Protein 7ACO (pdb70)

Sequence (353 aa):
DPQQRRREKIIQATLEAVKLYGIHAVTHRRKIATLAGVPLGSMTYYFSGIDELLLEAFSSSFTEIMSRQYQAFFSDVSDAPGACQAITDMIYSSSQVATPDNMELMYQLYALASRKPLLKTVMMQNWMMQQRSQQTLEQWFEEPGTARALDAFIEGMTLHFVTDRKPLSREEILRMVERVAGMAMRRANDPQRREKIIQATLEAVKKLYGIHAVVTHRKIATLAGVPLGSMTYYFSGIDELLLLEAFSSFTEIMSRQYQAFFSSDVSDAAPGACQAITDMIYSSQVATPDNMELMYQLYALASRKPLLKTVMQNWMQRSQQTLEQWFEPGTARALDAFIEGMTLHFVTDRKPLSREEEILRMVERVAG

InterPro domains:
  IPR001647 DNA-binding HTH domain, TetR-type [PF00440] (13-59)
  IPR001647 DNA-binding HTH domain, TetR-type [PS50977] (7-67)
  IPR009057 Homedomain-like superfamily [SSF46689] (2-81)
  IPR036271 Tetracyclin repressor-like, C-terminal domain superfamily [SSF48498] (98-175)
  IPR041583 Tetracyclin repressor-like, C-terminal, group 31 [PF17940] (86-176)

Secondary structure (DSSP, 8-state):
-HHHHHHHHHHHHHHHHHH-GGG--HHHHHHHHT--HHHHHHH-S-HHHHHHHHHHHHHHHHHHHHHHTTTT--SHHHHHHHHHHHHHT--SS-HHHHHHHHHHHHHTTT-HHHHHHHHHHHHHHHHHHTTTS-HHHHHHHHHHHHHHHHHHHH-SS---HHHHHHHHHHHH-/--SS----HHHHHHHHHHHHHHHHHH-GGG--HHHHHHHHTS-HHHHTTT-SSHHHHHHHHHHHHHHHHHHHHHHTTTT--SHHHHHHHHHHHHHT-SSS-HHHHHHHHHHHHHTTT-HHHHHHHHHHHHHHHHHHTTTS-HHHHHHHHHHHHHHHHHHHH-SSPPPHHHHHHHHHHHH-

B-factor: mean 32.86, std 13.16, range [12.78, 160.41]

Nearest PDB structures (foldseek):
  7acl-assembly1_B  TM=9.699E-01  e=1.478E-22  Escherichia coli
  5x5i-assembly4_D  TM=9.408E-01  e=2.599E-19  Escherichia coli K-12
  5x5i-assembly4_H  TM=9.064E-01  e=1.311E-18  Escherichia coli K-12
  2dg8-assembly1_D  TM=9.335E-01  e=9.107E-12  Streptomyces coelicolor A3(2)
  3hta-assembly1_B  TM=7.697E-01  e=1.075E-07  Streptomyces lividans

GO terms:
  GO:0003677 DNA binding (F, IDA)
  GO:0006351 DNA-templated transcription (P, IEP)
  GO:0003700 DNA-binding transcription factor activity (F, IMP)
  GO:0045893 positive regulation of DNA-templated transcription (P, IMP)

Radius of gyration: 21.29 Å; Cα contacts (8 Å, |Δi|>4): 447; chains: 2; bounding box: 55×51×58 Å

Solvent-accessible surface area: 15582 Å² total; per-residue (Å²): 101,99,118,86,103,83,107,0,12,77,3,0,13,80,0,0,55,98,61,2,5,62,21,10,57,49,170,68,0,4,90,52,11,59,12,79,96,52,12,3,115,174,26,9,94,29,48,63,77,0,4,42,79,0,0,27,25,8,2,90,82,11,19,162,47,19,78,63,52,6,95,140,23,101,72,38,90,24,0,5,73,6,0,0,60,1,1,104,44,37,92,20,5,34,63,68,26,16,5,11,9,6,3,0,8,0,4,8,45,111,55,100,80,2,75,52,2,9,26,56,27,12,88,70,7,9,113,13,0,73,107,51,16,126,76,15,4,0,25,0,0,12,0,0,8,30,0,5,10,4,10,28,36,5,16,114,145,54,10,43,70,121,56,0,31,112,6,0,85,63,0,19,95,164,74,188,166,108,93,66,60,106,131,98,66,86,91,0,16,88,3,0,14,78,0,0,76,103,73,0,4,41,19,8,62,42,164,66,0,3,108,53,12,60,17,87,66,58,14,0,84,110,20,7,88,28,52,42,76,0,1,37,66,0,0,36,34,11,2,89,115,12,19,196,54,23,77,64,39,6,90,138,22,104,74,46,79,24,0,3,70,5,0,0,61,1,1,95,42,43,102,19,6,40,63,82,28,15,10,10,14,6,3,0,11,0,8,6,44,100,43,106,61,0,71,47,3,8,28,59,26,16,78,71,9,7,136,13,0,71,106,55,16,132,79,14,7,0,30,0,0,12,0,0,9,29,0,5,9,6,12,28,41,6,18,138,144,58,9,48,57,124,66,0,30,133,6,0,76,42,0,24,94

Foldseek 3Di:
DVVLVVLLLVLQLVCCLVPNLVPDDLVSSCVSSVHDSVVSVVNDDDPLVSVLVSLLVVLVVLLVVLLVLCPPPDEDLSVLLSLLCLQLVLVCVDPSNVSRVVSLVVCCVVRVSSVVSVVVSLVSQLVSQVVHADSVLSNQLVVVSVPRSVCQVPPPDHDDSVVSSVVSVVSRD/DLVVADQDPVLLVLLLVLLLVCCLVPNLVPDALVSSCVSSVHDSVNSCRNAVGDLRSVLSNVLVVLVVLLVVLLVLCPPPDADLSVLVSLLCLQVVLPNVDPSNVSRVVSLVVCCVVRVSSVVSVVVSLVSQQVSQVVHADSVLSNQSVVVSVPRSVCQVPPPDHDDSVVSSVVSVVSRD

Organism: Escherichia coli (strain K12) (NCBI:txid83333)

Structure (mmCIF, N/CA/C/O backbone):
data_7ACO
#
_entry.id   7ACO
#
_cell.length_a   39.894
_cell.length_b   74.688
_cell.length_c   51.896
_cell.angle_alpha   90.000
_cell.angle_beta   95.050
_cell.angle_gamma   90.000
#
_symmetry.space_group_name_H-M   'P 1 21 1'
#
loop_
_entity.id
_entity.type
_entity.pdbx_description
1 polymer 'HTH-type transcriptional regulator RcdA'
2 non-polymer 2-AMINO-2-HYDROXYMETHYL-PROPANE-1,3-DIOL
3 water water
#
loop_
_atom_site.group_PDB
_atom_site.id
_atom_site.type_symbol
_atom_site.label_atom_id
_atom_site.label_alt_id
_atom_site.label_comp_id
_atom_site.label_asym_id
_atom_site.label_entity_id
_atom_site.label_seq_id
_at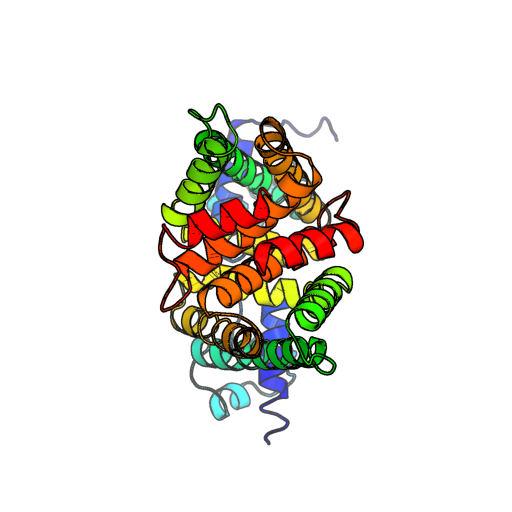om_site.pdbx_PDB_ins_code
_atom_site.Cartn_x
_atom_site.Cartn_y
_atom_site.Cartn_z
_atom_site.occupancy
_atom_site.B_iso_or_equiv
_atom_site.auth_seq_id
_atom_site.auth_comp_id
_atom_site.auth_asym_id
_atom_site.auth_atom_id
_atom_site.pdbx_PDB_model_num
ATOM 1 N N . ASP A 1 8 ? 31.917 9.820 39.147 1.00 52.74 6 ASP A N 1
ATOM 2 C CA . ASP A 1 8 ? 32.149 8.753 38.176 1.00 54.15 6 ASP A CA 1
ATOM 3 C C . ASP A 1 8 ? 31.452 9.090 36.849 1.00 61.99 6 ASP A C 1
ATOM 4 O O . ASP A 1 8 ? 30.672 10.046 36.789 1.00 55.41 6 ASP A O 1
ATOM 9 N N . PRO A 1 9 ? 31.758 8.334 35.771 1.00 61.22 7 PRO A N 1
ATOM 10 C CA . PRO A 1 9 ? 31.070 8.590 34.497 1.00 52.81 7 PRO A CA 1
ATOM 11 C C . PRO A 1 9 ? 29.558 8.422 34.608 1.00 44.87 7 PRO A C 1
ATOM 12 O O . PRO A 1 9 ? 28.807 9.041 33.859 1.00 38.52 7 PRO A O 1
ATOM 16 N N . GLN A 1 10 ? 29.125 7.587 35.546 1.00 42.63 8 GLN A N 1
ATOM 17 C CA A GLN A 1 10 ? 27.707 7.376 35.777 0.58 41.95 8 GLN A CA 1
ATOM 18 C CA B GLN A 1 10 ? 27.704 7.376 35.796 0.42 41.92 8 GLN A CA 1
ATOM 19 C C . GLN A 1 10 ? 27.060 8.662 36.301 1.00 37.35 8 GLN A C 1
ATOM 20 O O . GLN A 1 10 ? 25.929 8.986 35.949 1.00 36.88 8 GLN A O 1
ATOM 31 N N . ARG A 1 11 ? 27.786 9.403 37.135 1.00 35.90 9 ARG A N 1
ATOM 32 C CA . ARG A 1 11 ? 27.262 10.678 37.624 1.00 35.83 9 ARG A CA 1
ATOM 33 C C . ARG A 1 11 ? 27.211 11.715 36.501 1.00 30.30 9 ARG A C 1
ATOM 34 O O . ARG A 1 11 ? 26.255 12.486 36.407 1.00 29.16 9 ARG A O 1
ATOM 42 N N . ARG A 1 12 ? 28.235 11.739 35.650 1.00 30.40 10 ARG A N 1
ATOM 43 C CA A ARG A 1 12 ? 28.263 12.682 34.542 0.39 28.68 10 ARG A CA 1
ATOM 44 C CA B ARG A 1 12 ? 28.263 12.677 34.536 0.61 27.61 10 ARG A CA 1
ATOM 45 C C . ARG A 1 12 ? 27.068 12.430 33.629 1.00 30.45 10 ARG A C 1
ATOM 46 O O . ARG A 1 12 ? 26.425 13.370 33.161 1.00 29.10 10 ARG A O 1
ATOM 61 N N . GLU A 1 13 ? 26.760 11.155 33.407 1.00 26.78 11 GLU A N 1
ATOM 62 C CA . GLU A 1 13 ? 25.662 10.788 32.521 1.00 27.41 11 GLU A CA 1
ATOM 63 C C . GLU A 1 13 ? 24.320 11.166 33.141 1.00 31.77 11 GLU A C 1
ATOM 64 O O . GLU A 1 13 ? 23.395 11.591 32.437 1.00 29.17 11 GLU A O 1
ATOM 70 N N . LYS A 1 14 ? 24.212 11.013 34.458 1.00 27.99 12 LYS A N 1
ATOM 71 C CA . LYS A 1 14 ? 22.997 11.406 35.139 1.00 29.11 12 LYS A CA 1
ATOM 72 C C . LYS A 1 14 ? 22.760 12.901 34.933 1.00 25.29 12 LYS A C 1
ATOM 73 O O . LYS A 1 14 ? 21.617 13.352 34.772 1.00 29.04 12 LYS A O 1
ATOM 79 N N . ILE A 1 15 ? 23.850 13.663 34.931 1.00 25.71 13 ILE A N 1
ATOM 80 C CA . ILE A 1 15 ? 23.779 15.109 34.736 1.00 25.11 13 ILE A CA 1
ATOM 81 C C . ILE A 1 15 ? 23.392 15.468 33.304 1.00 26.73 13 ILE A C 1
ATOM 82 O O . ILE A 1 15 ? 22.565 16.349 33.072 1.00 26.52 13 ILE A O 1
ATOM 87 N N . ILE A 1 16 ? 23.996 14.794 32.337 1.00 22.27 14 ILE A N 1
ATOM 88 C CA . ILE A 1 16 ? 23.559 14.965 30.944 1.00 23.34 14 ILE A CA 1
ATOM 89 C C . ILE A 1 16 ? 22.071 14.670 30.795 1.00 24.67 14 ILE A C 1
ATOM 90 O O . ILE A 1 16 ? 21.324 15.443 30.191 1.00 26.24 14 ILE A O 1
ATOM 95 N N . GLN A 1 17 ? 21.622 13.551 31.344 1.00 25.67 15 GLN A N 1
ATOM 96 C CA . GLN A 1 17 ? 20.204 13.210 31.225 1.00 27.11 15 GLN A CA 1
ATOM 97 C C . GLN A 1 17 ? 19.303 14.212 31.943 1.00 28.70 15 GLN A C 1
ATOM 98 O O . GLN A 1 17 ? 18.210 14.511 31.484 1.00 25.05 15 GLN A O 1
ATOM 104 N N . ALA A 1 18 ? 19.756 14.728 33.078 1.00 24.31 16 ALA A N 1
ATOM 105 C CA . ALA A 1 18 ? 18.925 15.658 33.833 1.00 22.56 16 ALA A CA 1
ATOM 106 C C . ALA A 1 18 ? 18.829 16.996 33.110 1.00 24.37 16 ALA A C 1
ATOM 107 O O . ALA A 1 18 ? 17.853 17.729 33.259 1.00 25.03 16 ALA A O 1
ATOM 109 N N . THR A 1 19 ? 19.842 17.303 32.313 1.00 21.69 17 THR A N 1
ATOM 110 C CA . THR A 1 19 ? 19.832 18.532 31.528 1.00 20.15 17 THR A CA 1
ATOM 111 C C . THR A 1 19 ? 18.714 18.445 30.489 1.00 21.53 17 THR A C 1
ATOM 112 O O . THR A 1 19 ? 17.945 19.393 30.300 1.00 24.40 17 THR A O 1
ATOM 116 N N . LEU A 1 20 ? 18.600 17.289 29.843 1.00 21.87 18 LEU A N 1
ATOM 117 C CA . LEU A 1 20 ? 17.532 17.084 28.873 1.00 21.06 18 LEU A CA 1
ATOM 118 C C . LEU A 1 20 ? 16.191 17.130 29.588 1.00 28.56 18 LEU A C 1
ATOM 119 O O . LEU A 1 20 ? 15.244 17.738 29.106 1.00 27.62 18 LEU A O 1
ATOM 124 N N . GLU A 1 21 ? 16.119 16.505 30.758 1.00 23.75 19 GLU A N 1
ATOM 125 C CA . GLU A 1 21 ? 14.885 16.542 31.543 1.00 22.98 19 GLU A CA 1
ATOM 126 C C . GLU A 1 21 ? 14.517 17.971 31.941 1.00 29.53 19 GLU A C 1
ATOM 127 O O . GLU A 1 21 ? 13.342 18.349 31.915 1.00 26.49 19 GLU A O 1
ATOM 133 N N . ALA A 1 22 ? 15.524 18.764 32.300 1.00 26.29 20 ALA A N 1
ATOM 134 C CA . ALA A 1 22 ? 15.306 20.155 32.694 1.00 29.26 20 ALA A CA 1
ATOM 135 C C . ALA A 1 22 ? 14.872 21.014 31.520 1.00 24.27 20 ALA A C 1
ATOM 136 O O . ALA A 1 22 ? 14.083 21.942 31.682 1.00 24.77 20 ALA A O 1
ATOM 138 N N . VAL A 1 23 ? 15.396 20.722 30.338 1.00 21.12 21 VAL A N 1
ATOM 139 C CA . VAL A 1 23 ? 14.981 21.449 29.163 1.00 21.77 21 VAL A CA 1
ATOM 140 C C . VAL A 1 23 ? 13.484 21.193 28.925 1.00 25.44 21 VAL A C 1
ATOM 141 O O . VAL A 1 23 ? 12.744 22.113 28.597 1.00 27.54 21 VAL A O 1
ATOM 145 N N . LYS A 1 24 ? 13.030 19.958 29.126 1.00 27.19 22 LYS A N 1
ATOM 146 C CA . LYS A 1 24 ? 11.610 19.645 28.933 1.00 27.25 22 LYS A CA 1
ATOM 147 C C . LYS A 1 24 ? 10.711 20.216 30.025 1.00 31.08 22 LYS A C 1
ATOM 148 O O . LYS A 1 24 ? 9.559 20.558 29.774 1.00 30.13 22 LYS A O 1
ATOM 154 N N . LEU A 1 25 ? 11.238 20.325 31.236 1.00 25.37 23 LEU A N 1
ATOM 155 C CA . LEU A 1 25 ? 10.465 20.861 32.351 1.00 29.22 23 LEU A CA 1
ATOM 156 C C . LEU A 1 25 ? 10.454 22.390 32.394 1.00 35.49 23 LEU A C 1
ATOM 157 O O . LEU A 1 25 ? 9.406 22.991 32.611 1.00 31.89 23 LEU A O 1
ATOM 162 N N . TYR A 1 26 ? 11.608 23.022 32.183 1.00 29.09 24 TYR A N 1
ATOM 163 C CA . TYR A 1 26 ? 11.720 24.463 32.392 1.00 25.87 24 TYR A CA 1
ATOM 164 C C . TYR A 1 26 ? 11.786 25.283 31.100 1.00 28.63 24 TYR A C 1
ATOM 165 O O . TYR A 1 26 ? 11.491 26.474 31.110 1.00 25.18 24 TYR A O 1
ATOM 174 N N . GLY A 1 27 ? 12.186 24.646 30.003 1.00 28.56 25 GLY A N 1
ATOM 175 C CA . GLY A 1 27 ? 12.549 25.364 28.787 1.00 29.01 25 GLY A CA 1
ATOM 176 C C . GLY A 1 27 ? 14.030 25.710 28.790 1.00 27.62 25 GLY A C 1
ATOM 177 O O . GLY A 1 27 ? 14.608 25.913 29.857 1.00 28.01 25 GLY A O 1
ATOM 178 N N . ILE A 1 28 ? 14.656 25.765 27.613 1.00 31.22 26 ILE A N 1
ATOM 179 C CA . ILE A 1 28 ? 16.085 26.083 27.527 1.00 31.16 26 ILE A CA 1
ATOM 180 C C . ILE A 1 28 ? 16.427 27.385 28.248 1.00 34.69 26 ILE A C 1
ATOM 181 O O . ILE A 1 28 ? 17.429 27.453 28.965 1.00 34.47 26 ILE A O 1
ATOM 186 N N . HIS A 1 29 ? 15.590 28.407 28.065 1.00 32.83 27 HIS A N 1
ATOM 187 C CA . HIS A 1 29 ? 15.828 29.710 28.684 1.00 33.21 27 HIS A CA 1
ATOM 188 C C . HIS A 1 29 ? 15.977 29.652 30.203 1.00 28.02 27 HIS A C 1
ATOM 189 O O . HIS A 1 29 ? 16.749 30.425 30.770 1.00 33.72 27 HIS A O 1
ATOM 196 N N . ALA A 1 30 ? 15.237 28.764 30.865 1.00 27.12 28 ALA A N 1
ATOM 197 C CA . ALA A 1 30 ? 15.166 28.797 32.330 1.00 30.43 28 ALA A CA 1
ATOM 198 C C . ALA A 1 30 ? 16.057 27.758 32.986 1.00 27.98 28 ALA A C 1
ATOM 199 O O . ALA A 1 30 ? 16.078 27.639 34.200 1.00 30.12 28 ALA A O 1
ATOM 201 N N . VAL A 1 31 ? 16.801 27.011 32.182 1.00 28.76 29 VAL A N 1
ATOM 202 C CA . VAL A 1 31 ? 17.689 25.990 32.711 1.00 29.91 29 VAL A CA 1
ATOM 203 C C . VAL A 1 31 ? 18.910 26.622 33.396 1.00 29.42 29 VAL A C 1
ATOM 204 O O . VAL A 1 31 ? 19.533 27.547 32.868 1.00 34.99 29 VAL A O 1
ATOM 208 N N . THR A 1 32 ? 19.215 26.135 34.596 1.00 29.66 30 THR A N 1
ATOM 209 C CA . THR A 1 32 ? 20.360 26.587 35.377 1.00 32.10 30 THR A CA 1
ATOM 210 C C . THR A 1 32 ? 21.106 25.383 35.947 1.00 32.20 30 THR A C 1
ATOM 211 O O . THR A 1 32 ? 20.546 24.289 36.030 1.00 28.52 30 THR A O 1
ATOM 215 N N . HIS A 1 33 ? 22.356 25.584 36.356 1.00 31.41 31 HIS A N 1
ATOM 216 C CA . HIS A 1 33 ? 23.131 24.488 36.935 1.00 35.44 31 HIS A CA 1
ATOM 217 C C . HIS A 1 33 ? 22.395 23.924 38.146 1.00 36.18 31 HIS A C 1
ATOM 218 O O . HIS A 1 33 ? 22.336 22.704 38.352 1.00 26.68 31 HIS A O 1
ATOM 225 N N . ARG A 1 34 ? 21.813 24.821 38.933 1.00 32.78 32 ARG A N 1
ATOM 226 C CA A ARG A 1 34 ? 21.155 24.391 40.153 0.50 34.61 32 ARG A CA 1
ATOM 227 C CA B ARG A 1 34 ? 21.111 24.457 40.158 0.50 36.18 32 ARG A CA 1
ATOM 228 C C . ARG A 1 34 ? 19.897 23.585 39.868 1.00 32.41 32 ARG A C 1
ATOM 229 O O . ARG A 1 34 ? 19.669 22.581 40.520 1.00 31.43 32 ARG A O 1
ATOM 244 N N . LYS A 1 35 ? 19.096 24.004 38.893 1.00 29.71 33 LYS A N 1
ATOM 245 C CA . LYS A 1 35 ? 17.897 23.245 38.527 1.00 31.61 33 LYS A CA 1
ATOM 246 C C . LYS A 1 35 ? 18.235 21.852 37.989 1.00 30.82 33 LYS A C 1
ATOM 247 O O . LYS A 1 35 ? 17.530 20.873 38.256 1.00 26.09 33 LYS A O 1
ATOM 253 N N . ILE A 1 36 ? 19.321 21.770 37.234 1.00 24.22 34 ILE A N 1
ATOM 254 C CA . ILE A 1 36 ? 19.784 20.487 36.716 1.00 22.86 34 ILE A CA 1
ATOM 255 C C . ILE A 1 36 ? 20.279 19.561 37.843 1.00 27.43 34 ILE A C 1
ATOM 256 O O . ILE A 1 36 ? 19.961 18.370 37.866 1.00 27.89 34 ILE A O 1
ATOM 261 N N . ALA A 1 37 ? 21.072 20.100 38.762 1.00 34.84 35 ALA A N 1
ATOM 262 C CA . ALA A 1 37 ? 21.597 19.290 39.860 1.00 33.06 35 ALA A CA 1
ATOM 263 C C . ALA A 1 37 ? 20.469 18.669 40.687 1.00 34.13 35 ALA A C 1
ATOM 264 O O . ALA A 1 37 ? 20.524 17.491 41.031 1.00 31.45 35 ALA A O 1
ATOM 266 N N . THR A 1 38 ? 19.426 19.439 40.975 1.00 35.44 36 THR A N 1
ATOM 267 C CA . THR A 1 38 ? 18.292 18.895 41.729 1.00 44.12 36 THR A CA 1
ATOM 268 C C . THR A 1 38 ? 17.547 17.789 40.978 1.00 34.89 36 THR A C 1
ATOM 269 O O . THR A 1 38 ? 17.093 16.826 41.586 1.00 35.07 36 THR A O 1
ATOM 273 N N . LEU A 1 39 ? 17.411 17.926 39.663 1.00 29.23 37 LEU A N 1
ATOM 274 C CA . LEU A 1 39 ? 16.772 16.886 38.861 1.00 28.90 37 LEU A CA 1
ATOM 275 C C . LEU A 1 39 ? 17.655 15.656 38.771 1.00 33.24 37 LEU A C 1
ATOM 276 O O . LEU A 1 39 ? 17.163 14.542 38.699 1.00 28.86 37 LEU A O 1
ATOM 281 N N . ALA A 1 40 ? 18.964 15.868 38.768 1.00 28.14 38 ALA A N 1
ATOM 282 C CA . ALA A 1 40 ? 19.917 14.763 38.715 1.00 26.51 38 ALA A CA 1
ATOM 283 C C . ALA A 1 40 ? 20.019 14.115 40.075 1.00 30.51 38 ALA A C 1
ATOM 284 O O . ALA A 1 40 ? 20.381 12.949 40.214 1.00 32.24 38 ALA A O 1
ATOM 286 N N . GLY A 1 41 ? 19.712 14.894 41.091 1.00 24.92 39 GLY A N 1
ATOM 287 C CA . GLY A 1 41 ? 19.874 14.404 42.432 1.00 30.84 39 GLY A CA 1
ATOM 288 C C . GLY A 1 41 ? 21.320 14.290 42.858 1.00 32.21 39 GLY A C 1
ATOM 289 O O . GLY A 1 41 ? 21.708 13.375 43.603 1.00 32.01 39 GLY A O 1
ATOM 290 N N . VAL A 1 42 ? 22.120 15.238 42.388 1.00 26.51 40 VAL A N 1
ATOM 291 C CA . VAL A 1 42 ? 23.543 15.282 42.709 1.00 27.27 40 VAL A CA 1
ATOM 292 C C . VAL A 1 42 ? 23.863 16.574 43.429 1.00 27.85 40 VAL A C 1
ATOM 293 O O . VAL A 1 42 ? 23.131 17.546 43.301 1.00 39.55 40 VAL A O 1
ATOM 297 N N . PRO A 1 43 ? 24.960 16.590 44.204 1.00 31.82 41 PRO A N 1
ATOM 298 C CA . PRO A 1 43 ? 25.306 17.852 44.864 1.00 29.57 41 PRO A CA 1
ATOM 299 C C . PRO A 1 43 ? 25.679 18.921 43.845 1.00 37.30 41 PRO A C 1
ATOM 300 O O . PRO A 1 43 ? 26.222 18.608 42.777 1.00 32.38 41 PRO A O 1
ATOM 304 N N . LEU A 1 44 ? 25.339 20.167 44.157 1.00 32.07 42 LEU A N 1
ATOM 305 C CA . LEU A 1 44 ? 25.645 21.298 43.283 1.00 35.68 42 LEU A CA 1
ATOM 306 C C . LEU A 1 44 ? 27.120 21.333 42.857 1.00 37.21 42 LEU A C 1
ATOM 307 O O . LEU A 1 44 ? 27.444 21.715 41.734 1.00 33.71 42 LEU A O 1
ATOM 312 N N . GLY A 1 45 ? 28.008 20.909 43.751 1.00 32.55 43 GLY A N 1
ATOM 313 C CA . GLY A 1 45 ? 29.433 20.923 43.469 1.00 31.34 43 GLY A CA 1
ATOM 314 C C . GLY A 1 45 ? 29.834 20.016 42.322 1.00 30.71 43 GLY A C 1
ATOM 315 O O . GLY A 1 45 ? 30.877 20.215 41.714 1.00 34.91 43 GLY A O 1
ATOM 316 N N . SER A 1 46 ? 29.008 19.022 42.016 1.00 32.32 44 SER A N 1
ATOM 317 C CA . SER A 1 46 ? 29.293 18.120 40.909 1.00 35.30 44 SER A CA 1
ATOM 318 C C . SER A 1 46 ? 29.165 18.850 39.580 1.00 38.45 44 SER A C 1
ATOM 319 O O . SER A 1 46 ? 29.867 18.533 38.625 1.00 35.80 44 SER A O 1
ATOM 322 N N . MET A 1 47 ? 28.260 19.821 39.525 1.00 37.40 45 MET A N 1
ATOM 323 C CA . MET A 1 47 ? 28.070 20.619 38.315 1.00 33.64 45 MET A CA 1
ATOM 324 C C . MET A 1 47 ? 29.377 21.301 37.918 1.00 32.76 45 MET A C 1
ATOM 325 O O . MET A 1 47 ? 29.738 21.342 36.743 1.00 39.93 45 MET A O 1
ATOM 330 N N . THR A 1 48 ? 30.100 21.801 38.918 1.00 34.34 46 THR A N 1
ATOM 331 C CA . THR A 1 48 ? 31.363 22.496 38.693 1.00 38.04 46 THR A CA 1
ATOM 332 C C . THR A 1 48 ? 32.469 21.511 38.298 1.00 41.61 46 THR A C 1
ATOM 333 O O . THR A 1 48 ? 33.317 21.820 37.457 1.00 40.41 46 THR A O 1
ATOM 337 N N . TYR A 1 49 ? 32.434 20.313 38.878 1.00 34.67 47 TYR A N 1
ATOM 338 C CA . TYR A 1 49 ? 33.441 19.297 38.593 1.00 37.96 47 TYR A CA 1
ATOM 339 C C . TYR A 1 49 ? 33.449 18.880 37.121 1.00 41.36 47 TYR A C 1
ATOM 340 O O . TYR A 1 49 ? 34.513 18.810 36.497 1.00 36.11 47 TYR A O 1
ATOM 349 N N . TYR A 1 50 ? 32.262 18.604 36.578 1.00 37.57 48 TYR A N 1
ATOM 350 C CA . TYR A 1 50 ? 32.134 18.004 35.250 1.00 34.50 48 TYR A CA 1
ATOM 351 C C . TYR A 1 50 ? 31.985 19.011 34.124 1.00 44.47 48 TYR A C 1
ATOM 352 O O . TYR A 1 50 ? 32.365 18.736 32.987 1.00 54.56 48 TYR A O 1
ATOM 361 N N . PHE A 1 51 ? 31.402 20.164 34.429 1.00 44.54 49 PHE A N 1
ATOM 362 C CA . PHE A 1 51 ? 31.085 21.130 33.391 1.00 44.56 49 PHE A CA 1
ATOM 363 C C . PHE A 1 51 ? 31.462 22.535 33.786 1.00 57.85 49 PHE A C 1
ATOM 364 O O . PHE A 1 51 ? 31.499 22.885 34.965 1.00 67.04 49 PHE A O 1
ATOM 372 N N . SER A 1 52 ? 31.759 23.335 32.777 1.00 58.93 50 SER A N 1
ATOM 373 C CA . SER A 1 52 ? 32.080 24.722 32.994 1.00 63.42 50 SER A CA 1
ATOM 374 C C . SER A 1 52 ? 30.796 25.528 32.928 1.00 56.98 50 SER A C 1
ATOM 375 O O . SER A 1 52 ? 30.117 25.722 33.934 1.00 59.75 50 SER A O 1
ATOM 378 N N . GLY A 1 53 ? 30.447 25.970 31.731 1.00 46.07 51 GLY A N 1
ATOM 379 C CA . GLY A 1 53 ? 29.290 26.824 31.569 1.00 40.63 51 GLY A CA 1
ATOM 380 C C . GLY A 1 53 ? 28.007 26.077 31.287 1.00 39.53 51 GLY A C 1
ATOM 381 O O . GLY A 1 53 ? 28.027 24.907 30.895 1.00 34.58 51 GLY A O 1
ATOM 382 N N . ILE A 1 54 ? 26.890 26.775 31.482 1.00 29.35 52 ILE A N 1
ATOM 383 C CA . ILE A 1 54 ? 25.577 26.237 31.178 1.00 31.87 52 ILE A CA 1
ATOM 384 C C . ILE A 1 54 ? 25.437 26.022 29.662 1.00 34.53 52 ILE A C 1
ATOM 385 O O . ILE A 1 54 ? 24.763 25.094 29.213 1.00 34.78 52 ILE A O 1
ATOM 390 N N . ASP A 1 55 ? 26.101 26.854 28.865 1.00 35.32 53 ASP A N 1
ATOM 391 C CA . ASP A 1 55 ? 26.025 26.698 27.417 1.00 39.72 53 ASP A CA 1
ATOM 392 C C . ASP A 1 55 ? 26.785 25.469 26.925 1.00 37.99 53 ASP A C 1
ATOM 393 O O . ASP A 1 55 ? 26.340 24.806 25.992 1.00 38.91 53 ASP A O 1
ATOM 398 N N . GLU A 1 56 ? 27.925 25.159 27.538 1.00 32.95 54 GLU A N 1
ATOM 399 C CA . GLU A 1 56 ? 28.632 23.929 27.182 1.00 30.77 54 GLU A CA 1
ATOM 400 C C . GLU A 1 56 ? 27.849 22.692 27.634 1.00 32.51 54 GLU A C 1
ATOM 401 O O . GLU A 1 56 ? 27.808 21.670 26.929 1.00 28.94 54 GLU A O 1
ATOM 407 N N . LEU A 1 57 ? 27.229 22.772 28.808 1.00 27.34 55 LEU A N 1
ATOM 408 C CA . LEU A 1 57 ? 26.399 21.662 29.266 1.00 31.94 55 LEU A CA 1
ATOM 409 C C . LEU A 1 57 ? 25.242 21.433 28.295 1.00 28.47 55 LEU A C 1
ATOM 410 O O . LEU A 1 57 ? 24.993 20.306 27.882 1.00 28.97 55 LEU A O 1
ATOM 415 N N . LEU A 1 58 ? 24.556 22.506 27.919 1.00 26.37 56 LEU A N 1
ATOM 416 C CA . LEU A 1 58 ? 23.501 22.416 26.901 1.00 33.70 56 LEU A CA 1
ATOM 417 C C . LEU A 1 58 ? 24.006 21.820 25.590 1.00 30.74 56 LEU A C 1
ATOM 418 O O . LEU A 1 58 ? 23.305 21.055 24.929 1.00 32.03 56 LEU A O 1
ATOM 423 N N . LEU A 1 59 ? 25.227 22.175 25.212 1.00 33.22 57 LEU A N 1
ATOM 424 C CA . LEU A 1 59 ? 25.836 21.632 24.006 1.00 36.84 57 LEU A CA 1
ATOM 425 C C . LEU A 1 59 ? 26.020 20.124 24.140 1.00 37.52 57 LEU A C 1
ATOM 426 O O . LEU A 1 59 ? 25.642 19.361 23.259 1.00 26.57 57 LEU A O 1
ATOM 431 N N . GLU A 1 60 ? 26.582 19.697 25.266 1.00 29.73 58 GLU A N 1
ATOM 432 C CA . GLU A 1 60 ? 26.841 18.288 25.498 1.00 27.70 58 GLU A CA 1
ATOM 433 C C . GLU A 1 60 ? 25.560 17.467 25.591 1.00 25.53 58 GLU A C 1
ATOM 434 O O . GLU A 1 60 ? 25.489 16.348 25.070 1.00 24.98 58 GLU A O 1
ATOM 440 N N . ALA A 1 61 ? 24.549 18.016 26.261 1.00 25.11 59 ALA A N 1
ATOM 441 C CA . ALA A 1 61 ? 23.309 17.286 26.464 1.00 23.78 59 ALA A CA 1
ATOM 442 C C . ALA A 1 61 ? 22.576 17.130 25.131 1.00 24.16 59 ALA A C 1
ATOM 443 O O . ALA A 1 61 ? 22.134 16.037 24.793 1.00 24.95 59 ALA A O 1
ATOM 445 N N . PHE A 1 62 ? 22.464 18.216 24.369 1.00 23.52 60 PHE A N 1
ATOM 446 C CA . PHE A 1 62 ? 21.788 18.137 23.074 1.00 23.24 60 PHE A CA 1
ATOM 447 C C . PHE A 1 62 ? 22.588 17.276 22.087 1.00 24.33 60 PHE A C 1
ATOM 448 O O . PHE A 1 62 ? 22.011 16.602 21.249 1.00 26.40 60 PHE A O 1
ATOM 456 N N A SER A 1 63 ? 23.912 17.297 22.182 0.65 28.20 61 SER A N 1
ATOM 457 N N B SER A 1 63 ? 23.911 17.299 22.206 0.35 27.29 61 SER A N 1
ATOM 458 C CA A SER A 1 63 ? 24.719 16.420 21.331 0.65 27.33 61 SER A CA 1
ATOM 459 C CA B SER A 1 63 ? 24.762 16.445 21.380 0.35 26.85 61 SER A CA 1
ATOM 460 C C A SER A 1 63 ? 24.418 14.958 21.650 0.65 28.68 61 SER A C 1
ATOM 461 C C B SER A 1 63 ? 24.469 14.974 21.664 0.35 28.25 61 SER A C 1
ATOM 462 O O A SER A 1 63 ? 24.372 14.107 20.757 0.65 29.12 61 SER A O 1
ATOM 463 O O B SER A 1 63 ? 24.475 14.138 20.759 0.35 29.44 61 SER A O 1
ATOM 468 N N . SER A 1 64 ? 24.212 14.668 22.932 1.00 25.76 62 SER A N 1
ATOM 469 C CA . SER A 1 64 ? 23.918 13.310 23.349 1.00 27.98 62 SER A CA 1
ATOM 470 C C . SER A 1 64 ? 22.574 12.883 22.785 1.00 26.23 62 SER A C 1
ATOM 471 O O . SER A 1 64 ? 22.400 11.755 22.327 1.00 29.09 62 SER A O 1
ATOM 474 N N . PHE A 1 65 ? 21.619 13.804 22.830 1.00 23.44 63 PHE A N 1
ATOM 475 C CA . PHE A 1 65 ? 20.290 13.562 22.299 1.00 18.96 63 PHE A CA 1
ATOM 476 C C . PHE A 1 65 ? 20.309 13.308 20.793 1.00 19.50 63 PHE A C 1
ATOM 477 O O . PHE A 1 65 ? 19.638 12.393 20.306 1.00 23.79 63 PHE A O 1
ATOM 485 N N . THR A 1 66 ? 21.051 14.118 20.046 1.00 22.34 64 THR A N 1
ATOM 486 C CA . THR A 1 66 ? 21.100 13.898 18.601 1.00 21.36 64 THR A CA 1
ATOM 487 C C . THR A 1 66 ? 21.870 12.631 18.260 1.00 21.59 64 THR A C 1
ATOM 488 O O . THR A 1 66 ? 21.587 11.985 17.254 1.00 23.97 64 THR A O 1
ATOM 492 N N . GLU A 1 67 ? 22.821 12.238 19.096 1.00 23.68 65 GLU A N 1
ATOM 493 C CA . GLU A 1 67 ? 23.536 10.993 18.817 1.00 22.14 65 GLU A CA 1
ATOM 494 C C . GLU A 1 67 ? 22.599 9.792 18.951 1.00 30.25 65 GLU A C 1
ATOM 495 O O . GLU A 1 67 ? 22.681 8.845 18.166 1.00 30.73 65 GLU A O 1
ATOM 501 N N . ILE A 1 68 ? 21.703 9.844 19.932 1.00 24.85 66 ILE A N 1
ATOM 502 C CA . ILE A 1 68 ? 20.660 8.830 20.078 1.00 23.13 66 ILE A CA 1
ATOM 503 C C . ILE A 1 68 ? 19.711 8.873 18.873 1.00 22.86 66 ILE A C 1
ATOM 504 O O . ILE A 1 68 ? 19.312 7.838 18.320 1.00 25.94 66 ILE A O 1
ATOM 509 N N . MET A 1 69 ? 19.355 10.075 18.447 1.00 19.44 67 MET A N 1
ATOM 510 C CA . MET A 1 69 ? 18.467 10.192 17.286 1.00 19.49 67 MET A CA 1
ATOM 511 C C . MET A 1 69 ? 19.129 9.591 16.040 1.00 18.86 67 MET A C 1
ATOM 512 O O . MET A 1 69 ? 18.480 8.882 15.268 1.00 25.80 67 MET A O 1
ATOM 517 N N . SER A 1 70 ? 20.416 9.852 15.854 1.00 23.89 68 SER A N 1
ATOM 518 C CA . SER A 1 70 ? 21.114 9.351 14.672 1.00 24.55 68 SER A CA 1
ATOM 519 C C . SER A 1 70 ? 21.244 7.840 14.710 1.00 24.23 68 SER A C 1
ATOM 520 O O . SER A 1 70 ? 21.222 7.174 13.675 1.00 26.51 68 SER A O 1
ATOM 523 N N . ARG A 1 71 ? 21.405 7.300 15.909 1.00 20.47 69 ARG A N 1
ATOM 524 C CA . ARG A 1 71 ? 21.464 5.855 16.074 1.00 27.34 69 ARG A CA 1
ATOM 525 C C . ARG A 1 71 ? 20.122 5.271 15.616 1.00 26.04 69 ARG A C 1
ATOM 526 O O . ARG A 1 71 ? 20.079 4.301 14.847 1.00 26.28 69 ARG A O 1
ATOM 534 N N . GLN A 1 72 ? 19.028 5.904 16.041 1.00 25.23 70 GLN A N 1
ATOM 535 C CA . GLN A 1 72 ? 17.688 5.528 15.590 1.00 28.95 70 GLN A CA 1
ATOM 536 C C . GLN A 1 72 ? 17.500 5.681 14.074 1.00 27.57 70 GLN A C 1
ATOM 537 O O . GLN A 1 72 ? 16.944 4.809 13.421 1.00 20.99 70 GLN A O 1
ATOM 543 N N . TYR A 1 73 ? 17.956 6.803 13.530 1.00 23.90 71 TYR A N 1
ATOM 544 C CA . TYR A 1 73 ? 17.883 7.086 12.092 1.00 23.10 71 TYR A CA 1
ATOM 545 C C . TYR A 1 73 ? 18.559 5.993 11.260 1.00 28.31 71 TYR A C 1
ATOM 546 O O . TYR A 1 73 ? 17.968 5.442 10.327 1.00 29.74 71 TYR A O 1
ATOM 555 N N . GLN A 1 74 ? 19.803 5.686 11.608 1.00 24.15 72 GLN A N 1
ATOM 556 C CA . GLN A 1 74 ? 20.565 4.665 10.895 1.00 26.73 72 GLN A CA 1
ATOM 557 C C . GLN A 1 74 ? 19.901 3.292 11.018 1.00 32.61 72 GLN A C 1
ATOM 558 O O . GLN A 1 74 ? 19.873 2.521 10.056 1.00 25.61 72 GLN A O 1
ATOM 564 N N . ALA A 1 75 ? 19.366 2.989 12.200 1.00 29.77 73 ALA A N 1
ATOM 565 C CA . ALA A 1 75 ? 18.681 1.720 12.430 1.00 27.79 73 ALA A CA 1
ATOM 566 C C . ALA A 1 75 ? 17.523 1.458 11.456 1.00 21.60 73 ALA A C 1
ATOM 567 O O . ALA A 1 75 ? 17.262 0.302 11.123 1.00 28.19 73 ALA A O 1
ATOM 569 N N . PHE A 1 76 ? 16.835 2.502 10.984 1.00 25.16 74 PHE A N 1
ATOM 570 C CA . PHE A 1 76 ? 15.733 2.290 10.038 1.00 25.94 74 PHE A CA 1
ATOM 571 C C . PHE A 1 76 ? 16.239 1.774 8.686 1.00 30.07 74 PHE A C 1
ATOM 572 O O . PHE A 1 76 ? 15.456 1.281 7.872 1.00 25.97 74 PHE A O 1
ATOM 580 N N . PHE A 1 77 ? 17.543 1.891 8.447 1.00 24.22 75 PHE A N 1
ATOM 581 C CA . PHE A 1 77 ? 18.120 1.484 7.167 1.00 30.73 75 PHE A CA 1
ATOM 582 C C . PHE A 1 77 ? 18.917 0.195 7.265 1.00 28.30 75 PHE A C 1
ATOM 583 O O . PHE A 1 77 ? 19.655 -0.141 6.339 1.00 26.93 75 PHE A O 1
ATOM 591 N N . SER A 1 78 ? 18.762 -0.526 8.375 1.00 24.22 76 SER A N 1
ATOM 592 C CA . SER A 1 78 ? 19.571 -1.719 8.639 1.00 21.65 76 SER A CA 1
ATOM 593 C C . SER A 1 78 ? 19.379 -2.819 7.585 1.00 24.46 76 SER A C 1
ATOM 594 O O . SER A 1 78 ? 20.266 -3.644 7.361 1.00 26.54 76 SER A O 1
ATOM 597 N N . ASP A 1 79 ? 18.215 -2.808 6.941 1.00 23.59 77 ASP A N 1
ATOM 598 C CA . ASP A 1 79 ? 17.828 -3.805 5.943 1.00 28.69 77 ASP A CA 1
ATOM 599 C C . ASP A 1 79 ? 17.844 -3.232 4.536 1.00 27.24 77 ASP A C 1
ATOM 600 O O . ASP A 1 79 ? 17.225 -3.787 3.635 1.00 37.02 77 ASP A O 1
ATOM 605 N N . VAL A 1 80 ? 18.526 -2.113 4.351 1.00 22.66 78 VAL A N 1
ATOM 606 C CA . VAL A 1 80 ? 18.522 -1.464 3.052 1.00 20.22 78 VAL A CA 1
ATOM 607 C C . VAL A 1 80 ? 19.785 -1.775 2.254 1.00 25.70 78 VAL A C 1
ATOM 608 O O . VAL A 1 80 ? 20.899 -1.641 2.763 1.00 25.72 78 VAL A O 1
ATOM 612 N N . SER A 1 81 ? 19.598 -2.169 0.994 1.00 30.13 79 SER A N 1
ATOM 613 C CA . SER A 1 81 ? 20.711 -2.439 0.086 1.00 30.94 79 SER A CA 1
ATOM 614 C C . SER A 1 81 ? 20.662 -1.610 -1.207 1.00 33.04 79 SER A C 1
ATOM 615 O O . SER A 1 81 ? 21.604 -1.651 -2.005 1.00 30.51 79 SER A O 1
ATOM 618 N N . ASP A 1 82 ? 19.580 -0.864 -1.418 1.00 25.52 80 ASP A N 1
ATOM 619 C CA . ASP A 1 82 ? 19.447 -0.064 -2.638 1.00 26.03 80 ASP A CA 1
ATOM 620 C C . ASP A 1 82 ? 18.424 1.050 -2.478 1.00 27.13 80 ASP A C 1
ATOM 621 O O . ASP A 1 82 ? 17.730 1.116 -1.469 1.00 24.96 80 ASP A O 1
ATOM 626 N N . ALA A 1 83 ? 18.332 1.918 -3.485 1.00 27.21 81 ALA A N 1
ATOM 627 C CA . ALA A 1 83 ? 17.482 3.102 -3.394 1.00 28.56 81 ALA A CA 1
ATOM 628 C C . ALA A 1 83 ? 15.994 2.778 -3.186 1.00 24.87 81 ALA A C 1
ATOM 629 O O . ALA A 1 83 ? 15.354 3.414 -2.347 1.00 26.27 81 ALA A O 1
ATOM 631 N N . PRO A 1 84 ? 15.435 1.811 -3.941 1.00 26.67 82 PRO A N 1
ATOM 632 C CA . PRO A 1 84 ? 14.039 1.473 -3.647 1.00 27.16 82 PRO A CA 1
ATOM 633 C C . PRO A 1 84 ? 13.828 1.056 -2.203 1.00 23.49 82 PRO A C 1
ATOM 634 O O . PRO A 1 84 ? 12.847 1.483 -1.579 1.00 23.13 82 PRO A O 1
ATOM 638 N N . GLY A 1 85 ? 14.734 0.235 -1.677 1.00 27.55 83 GLY A N 1
ATOM 639 C CA . GLY A 1 85 ? 14.650 -0.186 -0.287 1.00 24.20 83 GLY A CA 1
ATOM 640 C C . GLY A 1 85 ? 14.762 1.000 0.654 1.00 23.77 83 GLY A C 1
ATOM 641 O O . GLY A 1 85 ? 14.120 1.048 1.712 1.00 22.37 83 GLY A O 1
ATOM 642 N N . ALA A 1 86 ? 15.586 1.970 0.277 1.00 22.42 84 ALA A N 1
ATOM 643 C CA . ALA A 1 86 ? 15.785 3.134 1.123 1.00 22.65 84 ALA A CA 1
ATOM 644 C C . ALA A 1 86 ? 14.501 3.955 1.178 1.00 22.65 84 ALA A C 1
ATOM 645 O O . ALA A 1 86 ? 14.168 4.528 2.209 1.00 21.81 84 ALA A O 1
ATOM 647 N N . CYS A 1 87 ? 13.770 3.991 0.065 1.00 24.42 85 CYS A N 1
ATOM 648 C CA . CYS A 1 87 ? 12.484 4.678 0.045 1.00 20.51 85 CYS A CA 1
ATOM 649 C C . CYS A 1 87 ? 11.486 4.019 0.999 1.00 26.62 85 CYS A C 1
ATOM 650 O O . CYS A 1 87 ? 10.725 4.705 1.677 1.00 23.56 85 CYS A O 1
ATOM 653 N N . GLN A 1 88 ? 11.483 2.689 1.052 1.00 23.99 86 GLN A N 1
ATOM 654 C CA . GLN A 1 88 ? 10.598 1.992 1.986 1.00 25.33 86 GLN A CA 1
ATOM 655 C C . GLN A 1 88 ? 10.999 2.296 3.430 1.00 21.81 86 GLN A C 1
ATOM 656 O O . GLN A 1 88 ? 10.141 2.484 4.300 1.00 22.94 86 GLN A O 1
ATOM 662 N N . ALA A 1 89 ? 12.302 2.336 3.691 1.00 20.86 87 ALA A N 1
ATOM 663 C CA . ALA A 1 89 ? 12.786 2.590 5.038 1.00 22.09 87 ALA A CA 1
ATOM 664 C C . ALA A 1 89 ? 12.392 3.985 5.485 1.00 22.82 87 ALA A C 1
ATOM 665 O O . ALA A 1 89 ? 12.006 4.187 6.631 1.00 22.78 87 ALA A O 1
ATOM 667 N N . ILE A 1 90 ? 12.492 4.946 4.578 1.00 20.47 88 ILE A N 1
ATOM 668 C CA . ILE A 1 90 ? 12.143 6.322 4.919 1.00 20.80 88 ILE A CA 1
ATOM 669 C C . ILE A 1 90 ? 10.650 6.411 5.218 1.00 19.32 88 ILE A C 1
ATOM 670 O O . ILE A 1 90 ? 10.240 7.093 6.156 1.00 20.13 88 ILE A O 1
ATOM 675 N N . THR A 1 91 ? 9.850 5.702 4.420 1.00 23.85 89 THR A N 1
ATOM 676 C CA . THR A 1 91 ? 8.402 5.634 4.605 1.00 20.74 89 THR A CA 1
ATOM 677 C C . THR A 1 91 ? 8.094 5.023 5.996 1.00 21.28 89 THR A C 1
ATOM 678 O O . THR A 1 91 ? 7.291 5.555 6.769 1.00 20.79 89 THR A O 1
ATOM 682 N N . ASP A 1 92 ? 8.767 3.927 6.320 1.00 20.73 90 ASP A N 1
ATOM 683 C CA . ASP A 1 92 ? 8.674 3.325 7.657 1.00 22.45 90 ASP A CA 1
ATOM 684 C C . ASP A 1 92 ? 9.025 4.309 8.783 1.00 24.46 90 ASP A C 1
ATOM 685 O O . ASP A 1 92 ? 8.323 4.388 9.791 1.00 23.56 90 ASP A O 1
ATOM 690 N N . MET A 1 93 ? 10.119 5.042 8.618 1.00 25.88 91 MET A N 1
ATOM 691 C CA . MET A 1 93 ? 10.544 6.037 9.612 1.00 21.49 91 MET A CA 1
ATOM 692 C C . MET A 1 93 ? 9.437 7.049 9.883 1.00 21.71 91 MET A C 1
ATOM 693 O O . MET A 1 93 ? 9.141 7.391 11.035 1.00 21.70 91 MET A O 1
ATOM 698 N N . ILE A 1 94 ? 8.827 7.531 8.810 1.00 20.32 92 ILE A N 1
ATOM 699 C CA . ILE A 1 94 ? 7.723 8.483 8.936 1.00 18.63 92 ILE A CA 1
ATOM 700 C C . ILE A 1 94 ? 6.481 7.825 9.546 1.00 20.75 92 ILE A C 1
ATOM 701 O O . ILE A 1 94 ? 5.946 8.280 10.566 1.00 19.02 92 ILE A O 1
ATOM 706 N N . TYR A 1 95 ? 6.029 6.743 8.926 1.00 20.15 93 TYR A N 1
ATOM 707 C CA . TYR A 1 95 ? 4.764 6.114 9.316 1.00 18.97 93 TYR A CA 1
ATOM 708 C C . TYR A 1 95 ? 4.804 5.557 10.750 1.00 28.95 93 TYR A C 1
ATOM 709 O O . TYR A 1 95 ? 3.770 5.448 11.414 1.00 27.56 93 TYR A O 1
ATOM 718 N N . SER A 1 96 ? 6.001 5.224 11.228 1.00 26.18 94 SER A N 1
ATOM 719 C CA . SER A 1 96 ? 6.163 4.619 12.562 1.00 24.37 94 SER A CA 1
ATOM 720 C C . SER A 1 96 ? 5.910 5.598 13.709 1.00 27.42 94 SER A C 1
ATOM 721 O O . SER A 1 96 ? 5.641 5.177 14.842 1.00 25.33 94 SER A O 1
ATOM 724 N N . SER A 1 97 ? 6.034 6.892 13.407 1.00 23.86 95 SER A N 1
ATOM 725 C CA A SER A 1 97 ? 5.870 7.963 14.389 0.67 18.19 95 SER A CA 1
ATOM 726 C CA B SER A 1 97 ? 5.875 7.966 14.388 0.33 20.70 95 SER A CA 1
ATOM 727 C C . SER A 1 97 ? 6.903 7.871 15.508 1.00 27.36 95 SER A C 1
ATOM 728 O O . SER A 1 97 ? 6.767 8.532 16.537 1.00 27.17 95 SER A O 1
ATOM 733 N N . GLN A 1 98 ? 7.933 7.052 15.303 1.00 24.16 96 GLN A N 1
ATOM 734 C CA . GLN A 1 98 ? 8.954 6.845 16.320 1.00 23.09 96 GLN A CA 1
ATOM 735 C C . GLN A 1 98 ? 9.952 7.971 16.393 1.00 24.28 96 GLN A C 1
ATOM 736 O O . GLN A 1 98 ? 10.635 8.126 17.394 1.00 23.25 96 GLN A O 1
ATOM 742 N N . VAL A 1 99 ? 10.065 8.752 15.328 1.00 20.26 97 VAL A N 1
ATOM 743 C CA . VAL A 1 99 ? 10.964 9.888 15.382 1.00 19.62 97 VAL A CA 1
ATOM 744 C C . VAL A 1 99 ? 10.277 11.066 16.068 1.00 16.68 97 VAL A C 1
ATOM 745 O O . VAL A 1 99 ? 10.821 11.630 17.025 1.00 17.34 97 VAL A O 1
ATOM 749 N N . ALA A 1 100 ? 9.082 11.417 15.593 1.00 18.48 98 ALA A N 1
ATOM 750 C CA . ALA A 1 100 ? 8.313 12.525 16.156 1.00 23.13 98 ALA A CA 1
ATOM 751 C C . ALA A 1 100 ? 7.466 12.070 17.335 1.00 29.01 98 ALA A C 1
ATOM 752 O O . ALA A 1 100 ? 6.233 12.107 17.291 1.00 23.56 98 ALA A O 1
ATOM 754 N N . THR A 1 101 ? 8.135 11.622 18.389 1.00 24.31 99 THR A N 1
ATOM 755 C CA . THR A 1 101 ? 7.466 11.325 19.639 1.00 22.47 99 THR A CA 1
ATOM 756 C C . THR A 1 101 ? 7.348 12.627 20.426 1.00 17.29 99 THR A C 1
ATOM 757 O O . THR A 1 101 ? 8.131 13.545 20.195 1.00 18.28 99 THR A O 1
ATOM 761 N N . PRO A 1 102 ? 6.408 12.696 21.383 1.00 20.75 100 PRO A N 1
ATOM 762 C CA . PRO A 1 102 ? 6.329 13.867 22.269 1.00 24.16 100 PRO A CA 1
ATOM 763 C C . PRO A 1 102 ? 7.676 14.257 22.888 1.00 20.92 100 PRO A C 1
ATOM 764 O O . PRO A 1 102 ? 8.059 15.428 22.779 1.00 21.30 100 PRO A O 1
ATOM 768 N N . ASP A 1 103 ? 8.384 13.318 23.522 1.00 24.21 101 ASP A N 1
ATOM 769 C CA . ASP A 1 103 ? 9.686 13.637 24.122 1.00 25.09 101 ASP A CA 1
ATOM 770 C C . ASP A 1 103 ? 10.699 14.158 23.091 1.00 25.09 101 ASP A C 1
ATOM 771 O O . ASP A 1 103 ? 11.348 15.177 23.323 1.00 23.31 101 ASP A O 1
ATOM 776 N N . ASN A 1 104 ? 10.846 13.457 21.962 1.00 20.74 102 ASN A N 1
ATOM 777 C CA . ASN A 1 104 ? 11.797 13.881 20.925 1.00 18.17 102 ASN A CA 1
ATOM 778 C C . ASN A 1 104 ? 11.455 15.238 20.352 1.00 21.46 102 ASN A C 1
ATOM 779 O O . ASN A 1 104 ? 12.334 16.049 20.111 1.00 18.24 102 ASN A O 1
ATOM 784 N N . MET A 1 105 ? 10.164 15.471 20.121 1.00 16.96 103 MET A N 1
ATOM 785 C CA . MET A 1 105 ? 9.723 16.753 19.597 1.00 16.39 103 MET A CA 1
ATOM 786 C C . MET A 1 105 ? 9.991 17.886 20.581 1.00 18.55 103 MET A C 1
ATOM 787 O O . MET A 1 105 ? 10.436 18.959 20.191 1.00 18.41 103 MET A O 1
ATOM 792 N N . GLU A 1 106 ? 9.722 17.646 21.858 1.00 17.65 104 GLU A N 1
ATOM 793 C CA . GLU A 1 106 ? 9.912 18.698 22.846 1.00 20.05 104 GLU A CA 1
ATOM 794 C C . GLU A 1 106 ? 11.387 19.099 22.918 1.00 20.87 104 GLU A C 1
ATOM 795 O O . GLU A 1 106 ? 11.697 20.269 23.122 1.00 26.68 104 GLU A O 1
ATOM 801 N N . LEU A 1 107 ? 12.294 18.134 22.741 1.00 20.55 105 LEU A N 1
ATOM 802 C CA . LEU A 1 107 ? 13.720 18.440 22.768 1.00 19.11 105 LEU A CA 1
ATOM 803 C C . LEU A 1 107 ? 14.194 19.027 21.439 1.00 16.72 105 LEU A C 1
ATOM 804 O O . LEU A 1 107 ? 14.860 20.068 21.421 1.00 24.62 105 LEU A O 1
ATOM 809 N N . MET A 1 108 ? 13.842 18.372 20.331 1.00 20.50 106 MET A N 1
ATOM 810 C CA . MET A 1 108 ? 14.299 18.819 19.014 1.00 20.20 106 MET A CA 1
ATOM 811 C C . MET A 1 108 ? 13.826 20.242 18.685 1.00 20.36 106 MET A C 1
ATOM 812 O O . MET A 1 108 ? 14.620 21.074 18.240 1.00 20.34 106 MET A O 1
ATOM 817 N N . TYR A 1 109 ? 12.559 20.557 18.938 1.00 17.80 107 TYR A N 1
ATOM 818 C CA . TYR A 1 109 ? 12.064 21.868 18.532 1.00 17.30 107 TYR A CA 1
ATOM 819 C C . TYR A 1 109 ? 12.523 22.987 19.459 1.00 21.67 107 TYR A C 1
ATOM 820 O O . TYR A 1 109 ? 12.570 24.141 19.047 1.00 21.19 107 TYR A O 1
ATOM 829 N N . GLN A 1 110 ? 12.898 22.670 20.696 1.00 24.38 108 GLN A N 1
ATOM 830 C CA . GLN A 1 110 ? 13.493 23.711 21.537 1.00 24.53 108 GLN A CA 1
ATOM 831 C C . GLN A 1 110 ? 14.896 24.046 21.053 1.00 26.19 108 GLN A C 1
ATOM 832 O O . GLN A 1 110 ? 15.335 25.194 21.112 1.00 28.27 108 GLN A O 1
ATOM 838 N N . LEU A 1 111 ? 15.597 23.025 20.577 1.00 21.73 109 LEU A N 1
ATOM 839 C CA . LEU A 1 111 ? 16.908 23.213 19.997 1.00 20.70 109 LEU A CA 1
ATOM 840 C C . LEU A 1 111 ? 16.782 24.151 18.804 1.00 23.96 109 LEU A C 1
ATOM 841 O O . LEU A 1 111 ? 17.504 25.143 18.708 1.00 24.31 109 LEU A O 1
ATOM 846 N N . TYR A 1 112 ? 15.848 23.829 17.917 1.00 20.95 110 TYR A N 1
ATOM 847 C CA . TYR A 1 112 ? 15.602 24.621 16.707 1.00 25.79 110 TYR A CA 1
ATOM 848 C C . TYR A 1 112 ? 15.243 26.063 17.031 1.00 27.99 110 TYR A C 1
ATOM 849 O O . TYR A 1 112 ? 15.665 27.000 16.346 1.00 29.29 110 TYR A O 1
ATOM 858 N N . ALA A 1 113 ? 14.447 26.224 18.078 1.00 25.67 111 ALA A N 1
ATOM 859 C CA . ALA A 1 113 ? 13.917 27.518 18.459 1.00 26.76 111 ALA A CA 1
ATOM 860 C C . ALA A 1 113 ? 15.039 28.488 18.793 1.00 28.44 111 ALA A C 1
ATOM 861 O O . ALA A 1 113 ? 14.990 29.661 18.417 1.00 33.58 111 ALA A O 1
ATOM 863 N N . LEU A 1 114 ? 16.056 27.981 19.484 1.00 24.30 112 LEU A N 1
ATOM 864 C CA . LEU A 1 114 ? 17.103 28.824 20.036 1.00 25.94 112 LEU A CA 1
ATOM 865 C C . LEU A 1 114 ? 18.391 28.852 19.225 1.00 33.30 112 LEU A C 1
ATOM 866 O O . LEU A 1 114 ? 19.321 29.587 19.564 1.00 39.00 112 LEU A O 1
ATOM 871 N N . ALA A 1 115 ? 18.430 28.077 18.145 1.00 30.29 113 ALA A N 1
ATOM 872 C CA . ALA A 1 115 ? 19.632 27.963 17.328 1.00 33.24 113 ALA A CA 1
ATOM 873 C C . ALA A 1 115 ? 20.139 29.316 16.823 1.00 33.74 113 ALA A C 1
ATOM 874 O O . ALA A 1 115 ? 21.344 29.578 16.838 1.00 34.55 113 ALA A O 1
ATOM 876 N N . SER A 1 116 ? 19.229 30.186 16.395 1.00 34.86 114 SER A N 1
ATOM 877 C CA . SER A 1 116 ? 19.643 31.497 15.894 1.00 47.17 114 SER A CA 1
ATOM 878 C C . SER A 1 116 ? 20.267 32.364 16.986 1.00 47.36 114 SER A C 1
ATOM 879 O O . SER A 1 116 ? 21.115 33.210 16.700 1.00 54.47 114 SER A O 1
ATOM 882 N N . ARG A 1 117 ? 19.855 32.162 18.234 1.00 43.11 115 ARG A N 1
ATOM 883 C CA . ARG A 1 117 ? 20.410 32.951 19.333 1.00 47.78 115 ARG A CA 1
ATOM 884 C C . ARG A 1 117 ? 21.601 32.256 19.998 1.00 45.21 115 ARG A C 1
ATOM 885 O O . ARG A 1 117 ? 22.354 32.892 20.729 1.00 43.22 115 ARG A O 1
ATOM 893 N N . LYS A 1 118 ? 21.770 30.959 19.754 1.00 38.80 116 LYS A N 1
ATOM 894 C CA . LYS A 1 118 ? 22.851 30.212 20.398 1.00 38.33 116 LYS A CA 1
ATOM 895 C C . LYS A 1 118 ? 23.705 29.438 19.393 1.00 36.75 116 LYS A C 1
ATOM 896 O O . LYS A 1 118 ? 23.345 28.335 18.973 1.00 29.41 116 LYS A O 1
ATOM 902 N N . PRO A 1 119 ? 24.852 30.019 19.012 1.00 37.16 117 PRO A N 1
ATOM 903 C CA . PRO A 1 119 ? 25.743 29.497 17.973 1.00 34.94 117 PRO A CA 1
ATOM 904 C C . PRO A 1 119 ? 26.157 28.048 18.206 1.00 38.66 117 PRO A C 1
ATOM 905 O O . PRO A 1 119 ? 26.227 27.277 17.248 1.00 37.29 117 PRO A O 1
ATOM 909 N N . LEU A 1 120 ? 26.410 27.689 19.462 1.00 43.86 118 LEU A N 1
ATOM 910 C CA . LEU A 1 120 ? 26.809 26.331 19.815 1.00 37.36 118 LEU A CA 1
ATOM 911 C C . LEU A 1 120 ? 25.697 25.341 19.528 1.00 37.17 118 LEU A C 1
ATOM 912 O O . LEU A 1 120 ? 25.953 24.200 19.141 1.00 38.78 118 LEU A O 1
ATOM 917 N N . LEU A 1 121 ? 24.458 25.782 19.718 1.00 27.56 119 LEU A N 1
ATOM 918 C CA . LEU A 1 121 ? 23.313 24.945 19.427 1.00 26.36 119 LEU A CA 1
ATOM 919 C C . LEU A 1 121 ? 23.115 24.820 17.924 1.00 27.38 119 LEU A C 1
ATOM 920 O O . LEU A 1 121 ? 22.716 23.774 17.432 1.00 29.71 119 LEU A O 1
ATOM 925 N N . LYS A 1 122 ? 23.388 25.896 17.195 1.00 29.20 120 LYS A N 1
ATOM 926 C CA . LYS A 1 122 ? 23.251 25.840 15.751 1.00 31.26 120 LYS A CA 1
ATOM 927 C C . LYS A 1 122 ? 24.255 24.831 15.209 1.00 30.22 120 LYS A C 1
ATOM 928 O O . LYS A 1 122 ? 23.940 24.056 14.306 1.00 26.62 120 LYS A O 1
ATOM 934 N N . THR A 1 123 ? 25.453 24.820 15.796 1.00 23.65 121 THR A N 1
ATOM 935 C CA . THR A 1 123 ? 26.473 23.841 15.438 1.00 23.96 121 THR A CA 1
ATOM 936 C C . THR A 1 123 ? 25.977 22.396 15.645 1.00 27.06 121 THR A C 1
ATOM 937 O O . THR A 1 123 ? 26.199 21.521 14.794 1.00 32.56 121 THR A O 1
ATOM 941 N N . VAL A 1 124 ? 25.310 22.153 16.770 1.00 26.43 122 VAL A N 1
ATOM 942 C CA . VAL A 1 124 ? 24.668 20.851 17.026 1.00 29.58 122 VAL A CA 1
ATOM 943 C C . VAL A 1 124 ? 23.679 20.452 15.931 1.00 27.84 122 VAL A C 1
ATOM 944 O O . VAL A 1 124 ? 23.616 19.294 15.510 1.00 23.40 122 VAL A O 1
ATOM 948 N N . MET A 1 125 ? 22.881 21.407 15.482 1.00 24.40 123 MET A N 1
ATOM 949 C CA A MET A 1 125 ? 21.911 21.165 14.425 0.29 23.48 123 MET A CA 1
ATOM 950 C CA B MET A 1 125 ? 21.910 21.111 14.432 0.71 22.05 123 MET A CA 1
ATOM 951 C C . MET A 1 125 ? 22.606 20.786 13.125 1.00 20.95 123 MET A C 1
ATOM 952 O O . MET A 1 125 ? 22.220 19.841 12.440 1.00 20.86 123 MET A O 1
ATOM 961 N N . GLN A 1 126 ? 23.619 21.566 12.787 1.00 22.64 124 GLN A N 1
ATOM 962 C CA . GLN A 1 126 ? 24.363 21.356 11.547 1.00 23.85 124 GLN A CA 1
ATOM 963 C C . GLN A 1 126 ? 25.100 20.019 11.568 1.00 24.37 124 GLN A C 1
ATOM 964 O O . GLN A 1 126 ? 25.132 19.304 10.563 1.00 28.41 124 GLN A O 1
ATOM 970 N N . ASN A 1 127 ? 25.684 19.683 12.712 1.00 22.44 125 ASN A N 1
ATOM 971 C CA . ASN A 1 127 ? 26.366 18.396 12.871 1.00 21.92 125 ASN A CA 1
ATOM 972 C C . ASN A 1 127 ? 25.385 17.259 12.666 1.00 24.63 125 ASN A C 1
ATOM 973 O O . ASN A 1 127 ? 25.694 16.253 12.039 1.00 27.92 125 ASN A O 1
ATOM 978 N N . TRP A 1 128 ? 24.185 17.458 13.187 1.00 20.05 126 TRP A N 1
ATOM 979 C CA . TRP A 1 128 ? 23.141 16.454 13.168 1.00 19.58 126 TRP A CA 1
ATOM 980 C C . TRP A 1 128 ? 22.648 16.238 11.736 1.00 26.45 126 TRP A C 1
ATOM 981 O O . TRP A 1 128 ? 22.499 15.095 11.294 1.00 23.24 126 TRP A O 1
ATOM 992 N N . MET A 1 129 ? 22.402 17.319 11.003 1.00 23.04 127 MET A N 1
ATOM 993 C CA A MET A 1 129 ? 21.920 17.116 9.641 0.53 22.61 127 MET A CA 1
ATOM 994 C CA B MET A 1 129 ? 21.979 17.245 9.601 0.47 22.29 127 MET A CA 1
ATOM 995 C C . MET A 1 129 ? 23.028 16.540 8.743 1.00 23.20 127 MET A C 1
ATOM 996 O O . MET A 1 129 ? 22.715 15.762 7.854 1.00 22.03 127 MET A O 1
ATOM 1005 N N . GLN A 1 130 ? 24.297 16.845 9.011 1.00 20.88 128 GLN A N 1
ATOM 1006 C CA A GLN A 1 130 ? 25.415 16.253 8.270 0.46 20.92 128 GLN A CA 1
ATOM 1007 C CA B GLN A 1 130 ? 25.393 16.252 8.241 0.54 20.23 128 GLN A CA 1
ATOM 1008 C C . GLN A 1 130 ? 25.444 14.731 8.399 1.00 23.47 128 GLN A C 1
ATOM 1009 O O . GLN A 1 130 ? 25.734 14.019 7.442 1.00 25.99 128 GLN A O 1
ATOM 1020 N N . ARG A 1 131 ? 25.148 14.228 9.595 1.00 21.89 129 ARG A N 1
ATOM 1021 C CA . ARG A 1 131 ? 25.151 12.777 9.809 1.00 22.71 129 ARG A CA 1
ATOM 1022 C C . ARG A 1 131 ? 24.026 12.068 9.040 1.00 20.16 129 ARG A C 1
ATOM 1023 O O . ARG A 1 131 ? 24.227 10.990 8.473 1.00 22.81 129 ARG A O 1
ATOM 1031 N N . SER A 1 132 ? 22.846 12.685 9.034 1.00 20.39 130 SER A N 1
ATOM 1032 C CA . SER A 1 132 ? 21.686 12.172 8.318 1.00 21.18 130 SER A CA 1
ATOM 1033 C C . SER A 1 132 ? 21.964 12.129 6.827 1.00 25.08 130 SER A C 1
ATOM 1034 O O . SER A 1 132 ? 21.641 11.152 6.149 1.00 20.95 130 SER A O 1
ATOM 1037 N N . GLN A 1 133 ? 22.534 13.216 6.318 1.00 25.17 131 GLN A N 1
ATOM 1038 C CA . GLN A 1 133 ? 22.898 13.295 4.910 1.00 23.67 131 GLN A CA 1
ATOM 1039 C C . GLN A 1 133 ? 23.875 12.181 4.573 1.00 27.15 131 GLN A C 1
ATOM 1040 O O . GLN A 1 133 ? 23.723 11.492 3.568 1.00 25.86 131 GLN A O 1
ATOM 1046 N N . GLN A 1 134 ? 24.865 11.994 5.441 1.00 17.97 132 GLN A N 1
ATOM 1047 C CA . GLN A 1 134 ? 25.872 10.954 5.261 1.00 20.51 132 GLN A CA 1
ATOM 1048 C C . GLN A 1 134 ? 25.226 9.574 5.183 1.00 27.12 132 GLN A C 1
ATOM 1049 O O . GLN A 1 134 ? 25.602 8.743 4.355 1.00 28.82 132 GLN A O 1
ATOM 1055 N N . THR A 1 135 ? 24.237 9.332 6.034 1.00 24.05 133 THR A N 1
ATOM 1056 C CA . THR A 1 135 ? 23.457 8.090 5.961 1.00 24.09 133 THR A CA 1
ATOM 1057 C C . THR A 1 135 ? 22.736 7.946 4.611 1.00 25.72 133 THR A C 1
ATOM 1058 O O . THR A 1 135 ? 22.823 6.912 3.939 1.00 27.16 133 THR A O 1
ATOM 1062 N N . LEU A 1 136 ? 22.052 9.003 4.197 1.00 20.44 134 LEU A N 1
ATOM 1063 C CA . LEU A 1 136 ? 21.266 8.944 2.971 1.00 21.41 134 LEU A CA 1
ATOM 1064 C C . LEU A 1 136 ? 22.150 8.817 1.743 1.00 21.46 134 LEU A C 1
ATOM 1065 O O . LEU A 1 136 ? 21.780 8.138 0.785 1.00 22.34 134 LEU A O 1
ATOM 1070 N N . GLU A 1 137 ? 23.341 9.411 1.796 1.00 20.01 135 GLU A N 1
ATOM 1071 C CA . GLU A 1 137 ? 24.238 9.436 0.641 1.00 28.01 135 GLU A CA 1
ATOM 1072 C C . GLU A 1 137 ? 24.822 8.066 0.286 1.00 30.04 135 GLU A C 1
ATOM 1073 O O . GLU A 1 137 ? 25.472 7.922 -0.743 1.00 27.05 135 GLU A O 1
ATOM 1079 N N . GLN A 1 138 ? 24.569 7.060 1.120 1.00 22.42 136 GLN A N 1
ATOM 1080 C CA . GLN A 1 138 ? 24.874 5.682 0.746 1.00 26.47 136 GLN A CA 1
ATOM 1081 C C . GLN A 1 138 ? 24.103 5.257 -0.503 1.00 29.84 136 GLN A C 1
ATOM 1082 O O . GLN A 1 138 ? 24.577 4.440 -1.281 1.00 27.63 136 GLN A O 1
ATOM 1088 N N . TRP A 1 139 ? 22.902 5.801 -0.683 1.00 27.76 137 TRP A N 1
ATOM 1089 C CA . TRP A 1 139 ? 22.064 5.379 -1.799 1.00 22.68 137 TRP A CA 1
ATOM 1090 C C . TRP A 1 139 ? 21.596 6.519 -2.679 1.00 24.27 137 TRP A C 1
ATOM 1091 O O . TRP A 1 139 ? 21.070 6.277 -3.763 1.00 30.80 137 TRP A O 1
ATOM 1102 N N . PHE A 1 140 ? 21.800 7.754 -2.234 1.00 22.53 138 PHE A N 1
ATOM 1103 C CA . PHE A 1 140 ? 21.321 8.903 -2.993 1.00 28.12 138 PHE A CA 1
ATOM 1104 C C . PHE A 1 140 ? 22.405 9.942 -3.246 1.00 30.83 138 PHE A C 1
ATOM 1105 O O . PHE A 1 140 ? 23.343 10.099 -2.451 1.00 25.97 138 PHE A O 1
ATOM 1113 N N . GLU A 1 141 ? 22.262 10.639 -4.370 1.00 31.43 139 GLU A N 1
ATOM 1114 C CA A GLU A 1 141 ? 23.117 11.780 -4.693 0.47 27.17 139 GLU A CA 1
ATOM 1115 C CA B GLU A 1 141 ? 23.098 11.782 -4.688 0.53 27.06 139 GLU A CA 1
ATOM 1116 C C . GLU A 1 141 ? 22.985 12.831 -3.590 1.00 26.85 139 GLU A C 1
ATOM 1117 O O . GLU A 1 141 ? 21.944 12.939 -2.968 1.00 23.87 139 GLU A O 1
ATOM 1128 N N . PRO A 1 142 ? 24.058 13.604 -3.337 1.00 23.21 140 PRO A N 1
ATOM 1129 C CA . PRO A 1 142 ? 23.997 14.593 -2.250 1.00 30.17 140 PRO A CA 1
ATOM 1130 C C . PRO A 1 142 ? 22.814 15.555 -2.282 1.00 31.72 140 PRO A C 1
ATOM 1131 O O . PRO A 1 142 ? 22.287 15.854 -1.222 1.00 27.36 140 PRO A O 1
ATOM 1135 N N . GLY A 1 143 ? 22.419 16.035 -3.456 1.00 26.63 141 GLY A N 1
ATOM 1136 C CA . GLY A 1 143 ? 21.283 16.933 -3.562 1.00 30.16 141 GLY A CA 1
ATOM 1137 C C . GLY A 1 143 ? 20.003 16.218 -3.180 1.00 26.74 141 GLY A C 1
ATOM 1138 O O . GLY A 1 143 ? 19.217 16.711 -2.384 1.00 25.05 141 GLY A O 1
ATOM 1139 N N . THR A 1 144 ? 19.796 15.043 -3.753 1.00 24.47 142 THR A N 1
ATOM 1140 C CA . THR A 1 144 ? 18.626 14.248 -3.410 1.00 26.43 142 THR A CA 1
ATOM 1141 C C . THR A 1 144 ? 18.626 13.863 -1.923 1.00 27.62 142 THR A C 1
ATOM 1142 O O . THR A 1 144 ? 17.573 13.882 -1.285 1.00 21.27 142 THR A O 1
ATOM 1146 N N . ALA A 1 145 ? 19.794 13.536 -1.367 1.00 22.80 143 ALA A N 1
ATOM 1147 C CA . ALA A 1 145 ? 19.870 13.221 0.065 1.00 20.78 143 ALA A CA 1
ATOM 1148 C C . ALA A 1 145 ? 19.369 14.390 0.918 1.00 25.28 143 ALA A C 1
ATOM 1149 O O . ALA A 1 145 ? 18.606 14.191 1.860 1.00 21.75 143 ALA A O 1
ATOM 1151 N N . ARG A 1 146 ? 19.764 15.613 0.578 1.00 24.52 144 ARG A N 1
ATOM 1152 C CA . ARG A 1 146 ? 19.305 16.782 1.345 1.00 24.96 144 ARG A CA 1
ATOM 1153 C C . ARG A 1 146 ? 17.801 17.026 1.203 1.00 22.87 144 ARG A C 1
ATOM 1154 O O . ARG A 1 146 ? 17.129 17.463 2.143 1.00 20.11 144 ARG A O 1
ATOM 1162 N N . ALA A 1 147 ? 17.274 16.752 0.022 1.00 20.58 145 ALA A N 1
ATOM 1163 C CA . ALA A 1 147 ? 15.852 16.915 -0.229 1.00 18.11 145 ALA A CA 1
ATOM 1164 C C . ALA A 1 147 ? 15.072 15.916 0.601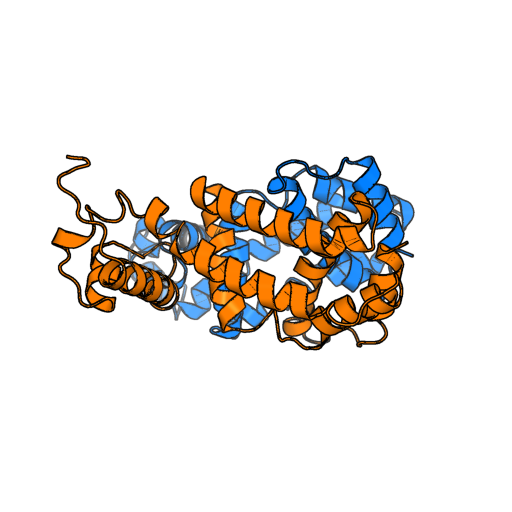 1.00 17.76 145 ALA A C 1
ATOM 1165 O O . ALA A 1 147 ? 14.056 16.254 1.206 1.00 19.44 145 ALA A O 1
ATOM 1167 N N . LEU A 1 148 ? 15.568 14.683 0.642 1.00 19.85 146 LEU A N 1
ATOM 1168 C CA . LEU A 1 148 ? 14.906 13.642 1.412 1.00 22.63 146 LEU A CA 1
ATOM 1169 C C . LEU A 1 148 ? 14.930 13.957 2.903 1.00 21.79 146 LEU A C 1
ATOM 1170 O O . LEU A 1 148 ? 13.945 13.746 3.598 1.00 20.30 146 LEU A O 1
ATOM 1175 N N . ASP A 1 149 ? 16.060 14.446 3.398 1.00 19.82 147 ASP A N 1
ATOM 1176 C CA . ASP A 1 149 ? 16.145 14.719 4.821 1.00 20.04 147 ASP A CA 1
ATOM 1177 C C . ASP A 1 149 ? 15.202 15.852 5.210 1.00 19.41 147 ASP A C 1
ATOM 1178 O O . ASP A 1 149 ? 14.554 15.792 6.256 1.00 18.88 147 ASP A O 1
ATOM 1183 N N . ALA A 1 150 ? 15.106 16.868 4.359 1.00 17.37 148 ALA A N 1
ATOM 1184 C CA . ALA A 1 150 ? 14.141 17.951 4.597 1.00 13.81 148 ALA A CA 1
ATOM 1185 C C . ALA A 1 150 ? 12.714 17.431 4.535 1.00 17.77 148 ALA A C 1
ATOM 1186 O O . ALA A 1 150 ? 11.862 17.850 5.310 1.00 21.96 148 ALA A O 1
ATOM 1188 N N . PHE A 1 151 ? 12.446 16.535 3.595 1.00 21.09 149 PHE A N 1
ATOM 1189 C CA . PHE A 1 151 ? 11.100 15.984 3.477 1.00 19.77 149 PHE A CA 1
ATOM 1190 C C . PHE A 1 151 ? 10.783 15.169 4.736 1.00 16.28 149 PHE A C 1
ATOM 1191 O O . PHE A 1 151 ? 9.675 15.209 5.247 1.00 16.74 149 PHE A O 1
ATOM 1199 N N . ILE A 1 152 ? 11.768 14.437 5.234 1.00 18.38 150 ILE A N 1
ATOM 1200 C CA . ILE A 1 152 ? 11.585 13.660 6.451 1.00 15.68 150 ILE A CA 1
ATOM 1201 C C . ILE A 1 152 ? 11.329 14.568 7.648 1.00 19.53 150 ILE A C 1
ATOM 1202 O O . ILE A 1 152 ? 10.447 14.298 8.477 1.00 18.75 150 ILE A O 1
ATOM 1207 N N . GLU A 1 153 ? 12.105 15.644 7.732 1.00 18.37 151 GLU A N 1
ATOM 1208 C CA . GLU A 1 153 ? 11.930 16.653 8.781 1.00 16.64 151 GLU A CA 1
ATOM 1209 C C . GLU A 1 153 ? 10.475 17.095 8.838 1.00 18.36 151 GLU A C 1
ATOM 1210 O O . GLU A 1 153 ? 9.852 17.153 9.900 1.00 16.05 151 GLU A O 1
ATOM 1216 N N . GLY A 1 154 ? 9.929 17.440 7.678 1.00 15.37 152 GLY A N 1
ATOM 1217 C CA . GLY A 1 154 ? 8.586 17.974 7.656 1.00 15.43 152 GLY A CA 1
ATOM 1218 C C . GLY A 1 154 ? 7.528 16.904 7.815 1.00 19.10 152 GLY A C 1
ATOM 1219 O O . GLY A 1 154 ? 6.522 17.112 8.505 1.00 19.91 152 GLY A O 1
ATOM 1220 N N . MET A 1 155 ? 7.721 15.767 7.152 1.00 17.59 153 MET A N 1
ATOM 1221 C CA . MET A 1 155 ? 6.639 14.796 7.122 1.00 15.68 153 MET A CA 1
ATOM 1222 C C . MET A 1 155 ? 6.549 14.000 8.416 1.00 16.92 153 MET A C 1
ATOM 1223 O O . MET A 1 155 ? 5.458 13.579 8.797 1.00 17.88 153 MET A O 1
ATOM 1228 N N . THR A 1 156 ? 7.670 13.775 9.088 1.00 18.15 154 THR A N 1
ATOM 1229 C CA . THR A 1 156 ? 7.582 13.113 10.388 1.00 16.37 154 THR A CA 1
ATOM 1230 C C . THR A 1 156 ? 6.632 13.898 11.297 1.00 14.38 154 THR A C 1
ATOM 1231 O O . THR A 1 156 ? 5.747 13.335 11.928 1.00 16.41 154 THR A O 1
ATOM 1235 N N . LEU A 1 157 ? 6.827 15.206 11.349 1.00 16.21 155 LEU A N 1
ATOM 1236 C CA . LEU A 1 157 ? 5.991 16.085 12.157 1.00 14.73 155 LEU A CA 1
ATOM 1237 C C . LEU A 1 157 ? 4.550 16.147 11.676 1.00 20.10 155 LEU A C 1
A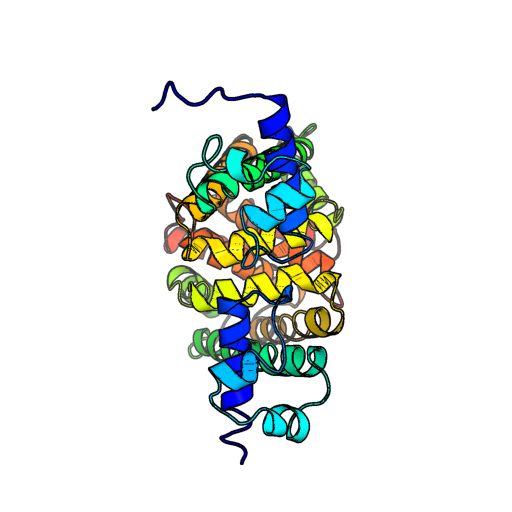TOM 1238 O O . LEU A 1 157 ? 3.605 16.042 12.458 1.00 18.19 155 LEU A O 1
ATOM 1243 N N . HIS A 1 158 ? 4.374 16.356 10.379 1.00 16.67 156 HIS A N 1
ATOM 1244 C CA . HIS A 1 158 ? 3.044 16.523 9.843 1.00 14.53 156 HIS A CA 1
ATOM 1245 C C . HIS A 1 158 ? 2.235 15.253 9.991 1.00 18.43 156 HIS A C 1
ATOM 1246 O O . HIS A 1 158 ? 1.034 15.307 10.224 1.00 18.23 156 HIS A O 1
ATOM 1253 N N . PHE A 1 159 ? 2.901 14.104 9.912 1.00 16.33 157 PHE A N 1
ATOM 1254 C CA . PHE A 1 159 ? 2.186 12.828 10.022 1.00 20.45 157 PHE A CA 1
ATOM 1255 C C . PHE A 1 159 ? 1.524 12.643 11.401 1.00 22.12 157 PHE A C 1
ATOM 1256 O O . PHE A 1 159 ? 0.378 12.182 11.508 1.00 20.26 157 PHE A O 1
ATOM 1264 N N . VAL A 1 160 ? 2.242 13.014 12.454 1.00 19.19 158 VAL A N 1
ATOM 1265 C CA . VAL A 1 160 ? 1.698 12.882 13.810 1.00 15.19 158 VAL A CA 1
ATOM 1266 C C . VAL A 1 160 ? 0.810 14.083 14.224 1.00 21.15 158 VAL A C 1
ATOM 1267 O O . VAL A 1 160 ? 0.234 14.077 15.307 1.00 21.76 158 VAL A O 1
ATOM 1271 N N . THR A 1 161 ? 0.700 15.111 13.378 1.00 21.08 159 THR A N 1
ATOM 1272 C CA . THR A 1 161 ? -0.054 16.322 13.753 1.00 17.94 159 THR A CA 1
ATOM 1273 C C . THR A 1 161 ? -1.366 16.496 12.967 1.00 23.22 159 THR A C 1
ATOM 1274 O O . THR A 1 161 ? -2.392 16.859 13.532 1.00 22.60 159 THR A O 1
ATOM 1278 N N . ASP A 1 162 ? -1.312 16.241 11.664 1.00 15.23 160 ASP A N 1
ATOM 1279 C CA . ASP A 1 162 ? -2.458 16.376 10.753 1.00 15.19 160 ASP A CA 1
ATOM 1280 C C . ASP A 1 162 ? -3.705 15.661 11.284 1.00 18.72 160 ASP A C 1
ATOM 1281 O O . ASP A 1 162 ? -3.625 14.526 11.756 1.00 20.04 160 ASP A O 1
ATOM 1286 N N . ARG A 1 163 ? -4.846 16.340 11.226 1.00 21.58 161 ARG A N 1
ATOM 1287 C CA . ARG A 1 163 ? -6.140 15.723 11.552 1.00 26.45 161 ARG A CA 1
ATOM 1288 C C . ARG A 1 163 ? -6.477 14.574 10.609 1.00 29.74 161 ARG A C 1
ATOM 1289 O O . ARG A 1 163 ? -7.218 13.663 10.972 1.00 24.60 161 ARG A O 1
ATOM 1297 N N . LYS A 1 164 ? -5.945 14.627 9.391 1.00 27.52 162 LYS A N 1
ATOM 1298 C CA . LYS A 1 164 ? -6.075 13.503 8.462 1.00 28.06 162 LYS A CA 1
ATOM 1299 C C . LYS A 1 164 ? -4.766 13.326 7.715 1.00 30.37 162 LYS A C 1
ATOM 1300 O O . LYS A 1 164 ? -4.584 13.889 6.633 1.00 27.78 162 LYS A O 1
ATOM 1306 N N . PRO A 1 165 ? -3.840 12.548 8.288 1.00 27.31 163 PRO A N 1
ATOM 1307 C CA . PRO A 1 165 ? -2.538 12.475 7.625 1.00 23.64 163 PRO A CA 1
ATOM 1308 C C . PRO A 1 165 ? -2.570 11.609 6.376 1.00 24.55 163 PRO A C 1
ATOM 1309 O O . PRO A 1 165 ? -3.592 10.996 6.062 1.00 24.45 163 PRO A O 1
ATOM 1313 N N . LEU A 1 166 ? -1.452 11.565 5.668 1.00 24.03 164 LEU A N 1
ATOM 1314 C CA . LEU A 1 166 ? -1.331 10.695 4.512 1.00 23.72 164 LEU A CA 1
ATOM 1315 C C . LEU A 1 166 ? -1.313 9.224 4.936 1.00 23.57 164 LEU A C 1
ATOM 1316 O O . LEU A 1 166 ? -0.931 8.897 6.060 1.00 21.42 164 LEU A O 1
ATOM 1321 N N . SER A 1 167 ? -1.748 8.348 4.036 1.00 23.48 165 SER A N 1
ATOM 1322 C CA . SER A 1 167 ? -1.614 6.904 4.224 1.00 22.51 165 SER A CA 1
ATOM 1323 C C . SER A 1 167 ? -0.184 6.455 3.944 1.00 22.33 165 SER A C 1
ATOM 1324 O O . SER A 1 167 ? 0.575 7.184 3.316 1.00 22.90 165 SER A O 1
ATOM 1327 N N . ARG A 1 168 ? 0.189 5.254 4.385 1.00 25.62 166 ARG A N 1
ATOM 1328 C CA . ARG A 1 168 ? 1.558 4.786 4.151 1.00 26.04 166 ARG A CA 1
ATOM 1329 C C . ARG A 1 168 ? 1.890 4.730 2.655 1.00 23.25 166 ARG A C 1
ATOM 1330 O O . ARG A 1 168 ? 2.986 5.117 2.248 1.00 23.30 166 ARG A O 1
ATOM 1338 N N . GLU A 1 169 ? 0.948 4.260 1.840 1.00 25.27 167 GLU A N 1
ATOM 1339 C CA . GLU A 1 169 ? 1.164 4.167 0.395 1.00 26.41 167 GLU A CA 1
ATOM 1340 C C . GLU A 1 169 ? 1.372 5.545 -0.243 1.00 26.25 167 GLU A C 1
ATOM 1341 O O . GLU A 1 169 ? 2.200 5.706 -1.133 1.00 24.10 167 GLU A O 1
ATOM 1347 N N . GLU A 1 170 ? 0.616 6.538 0.210 1.00 23.29 168 GLU A N 1
ATOM 1348 C CA . GLU A 1 170 ? 0.800 7.901 -0.265 1.00 23.46 168 GLU A CA 1
ATOM 1349 C C . GLU A 1 170 ? 2.179 8.429 0.132 1.00 24.27 168 GLU A C 1
ATOM 1350 O O . GLU A 1 170 ? 2.859 9.050 -0.686 1.00 25.80 168 GLU A O 1
ATOM 1356 N N . ILE A 1 171 ? 2.594 8.181 1.378 1.00 19.59 169 ILE A N 1
ATOM 1357 C CA . ILE A 1 171 ? 3.907 8.630 1.824 1.00 19.48 169 ILE A CA 1
ATOM 1358 C C . ILE A 1 171 ? 4.968 7.994 0.941 1.00 20.60 169 ILE A C 1
ATOM 1359 O O . ILE A 1 171 ? 5.874 8.671 0.475 1.00 25.99 169 ILE A O 1
ATOM 1364 N N . LEU A 1 172 ? 4.814 6.702 0.668 1.00 24.85 170 LEU A N 1
ATOM 1365 C CA . LEU A 1 172 ? 5.775 5.999 -0.174 1.00 19.33 170 LEU A CA 1
ATOM 1366 C C . LEU A 1 172 ? 5.911 6.663 -1.518 1.00 19.74 170 LEU A C 1
ATOM 1367 O O . LEU A 1 172 ? 7.023 6.921 -1.979 1.00 24.27 170 LEU A O 1
ATOM 1372 N N . ARG A 1 173 ? 4.775 6.928 -2.156 1.00 23.02 171 ARG A N 1
ATOM 1373 C CA . ARG A 1 173 ? 4.781 7.549 -3.469 1.00 24.03 171 ARG A CA 1
ATOM 1374 C C . ARG A 1 173 ? 5.512 8.898 -3.450 1.00 24.71 171 ARG A C 1
ATOM 1375 O O . ARG A 1 173 ? 6.287 9.213 -4.356 1.00 24.40 171 ARG A O 1
ATOM 1383 N N . MET A 1 174 ? 5.291 9.687 -2.402 1.00 26.67 172 MET A N 1
ATOM 1384 C CA . MET A 1 174 ? 5.945 10.991 -2.311 1.00 23.54 172 MET A CA 1
ATOM 1385 C C . MET A 1 174 ? 7.440 10.853 -2.035 1.00 22.04 172 MET A C 1
ATOM 1386 O O . MET A 1 174 ? 8.240 11.624 -2.561 1.00 22.10 172 MET A O 1
ATOM 1391 N N . VAL A 1 175 ? 7.822 9.876 -1.214 1.00 20.66 173 VAL A N 1
ATOM 1392 C CA . VAL A 1 175 ? 9.243 9.634 -0.977 1.00 19.65 173 VAL A CA 1
ATOM 1393 C C . VAL A 1 175 ? 9.896 9.248 -2.302 1.00 24.34 173 VAL A C 1
ATOM 1394 O O . VAL A 1 175 ? 10.971 9.731 -2.658 1.00 22.70 173 VAL A O 1
ATOM 1398 N N . GLU A 1 176 ? 9.219 8.404 -3.062 1.00 21.72 174 GLU A N 1
ATOM 1399 C CA . GLU A 1 176 ? 9.758 7.980 -4.344 1.00 23.88 174 GLU A CA 1
ATOM 1400 C C . GLU A 1 176 ? 9.876 9.155 -5.314 1.00 19.63 174 GLU A C 1
ATOM 1401 O O . GLU A 1 176 ? 10.799 9.207 -6.135 1.00 23.15 174 GLU A O 1
ATOM 1407 N N . ARG A 1 177 ? 8.964 10.115 -5.194 1.00 24.34 175 ARG A N 1
ATOM 1408 C CA . ARG A 1 177 ? 9.034 11.310 -6.020 1.00 27.67 175 ARG A CA 1
ATOM 1409 C C . ARG A 1 177 ? 10.286 12.100 -5.717 1.00 26.12 175 ARG A C 1
ATOM 1410 O O . ARG A 1 177 ? 11.005 12.495 -6.632 1.00 24.93 175 ARG A O 1
ATOM 1418 N N . VAL A 1 178 ? 10.548 12.332 -4.431 1.00 24.60 176 VAL A N 1
ATOM 1419 C CA . VAL A 1 178 ? 11.715 13.118 -4.038 1.00 21.22 176 VAL A CA 1
ATOM 1420 C C . VAL A 1 178 ? 13.012 12.408 -4.440 1.00 24.50 176 VAL A C 1
ATOM 1421 O O . VAL A 1 178 ? 13.986 13.044 -4.829 1.00 27.61 176 VAL A O 1
ATOM 1425 N N . ALA A 1 179 ? 13.008 11.083 -4.339 1.00 23.27 177 ALA A N 1
ATOM 1426 C CA . ALA A 1 179 ? 14.193 10.278 -4.625 1.00 23.06 177 ALA A CA 1
ATOM 1427 C C . ALA A 1 179 ? 14.609 10.291 -6.101 1.00 30.87 177 ALA A C 1
ATOM 1428 O O . ALA A 1 179 ? 15.741 9.957 -6.428 1.00 28.18 177 ALA A O 1
ATOM 1430 N N . GLY A 1 180 ? 13.687 10.647 -6.987 1.00 24.44 178 GLY A N 1
ATOM 1431 C CA . GLY A 1 180 ? 14.001 10.779 -8.402 1.00 27.82 178 GLY A CA 1
ATOM 1432 C C . GLY A 1 180 ? 14.300 9.492 -9.157 1.00 35.57 178 GLY A C 1
ATOM 1433 O O . GLY A 1 180 ? 14.149 8.376 -8.660 1.00 40.63 178 GLY A O 1
ATOM 1435 N N . MET B 1 1 ? -21.404 35.219 36.412 1.00 63.59 -1 MET B N 1
ATOM 1436 C CA . MET B 1 1 ? -19.956 35.069 36.513 1.00 67.34 -1 MET B CA 1
ATOM 1437 C C . MET B 1 1 ? -19.343 35.015 35.112 1.00 70.05 -1 MET B C 1
ATOM 1438 O O . MET B 1 1 ? -18.155 35.315 34.915 1.00 70.46 -1 MET B O 1
ATOM 1443 N N . ALA B 1 2 ? -20.171 34.668 34.132 1.00 71.98 0 ALA B N 1
ATOM 1444 C CA . ALA B 1 2 ? -19.862 34.996 32.751 1.00 62.75 0 ALA B CA 1
ATOM 1445 C C . ALA B 1 2 ? -20.127 36.487 32.592 1.00 53.08 0 ALA B C 1
ATOM 1446 O O . ALA B 1 2 ? -19.476 37.172 31.805 1.00 54.93 0 ALA B O 1
ATOM 1448 N N . MET B 1 3 ? -21.083 36.981 33.372 1.00 44.45 1 MET B N 1
ATOM 1449 C CA . MET B 1 3 ? -21.441 38.393 33.338 1.00 50.55 1 MET B CA 1
ATOM 1450 C C . MET B 1 3 ? -20.664 39.239 34.351 1.00 40.97 1 MET B C 1
ATOM 1451 O O . MET B 1 3 ? -20.961 40.416 34.529 1.00 48.69 1 MET B O 1
ATOM 1456 N N . ARG B 1 4 ? -19.676 38.635 35.007 1.00 40.25 2 ARG B N 1
ATOM 1457 C CA . ARG B 1 4 ? -18.710 39.386 35.816 1.00 44.93 2 ARG B CA 1
ATOM 1458 C C . ARG B 1 4 ? -17.648 40.026 34.936 1.00 48.94 2 ARG B C 1
ATOM 1459 O O . ARG B 1 4 ? -17.122 41.092 35.254 1.00 37.73 2 ARG B O 1
ATOM 1467 N N . ARG B 1 5 ? -17.334 39.351 33.834 1.00 51.19 3 ARG B N 1
ATOM 1468 C CA . ARG B 1 5 ? -16.273 39.765 32.921 1.00 58.38 3 ARG B CA 1
ATOM 1469 C C . ARG B 1 5 ? -16.744 40.864 31.949 1.00 42.77 3 ARG B C 1
ATOM 1470 O O . ARG B 1 5 ? -17.938 41.005 31.685 1.00 42.28 3 ARG B O 1
ATOM 1478 N N . ALA B 1 6 ? -15.807 41.665 31.450 1.00 42.82 4 ALA B N 1
ATOM 1479 C CA . ALA B 1 6 ? -16.163 42.802 30.608 1.00 54.99 4 ALA B CA 1
ATOM 1480 C C . ALA B 1 6 ? -15.607 42.724 29.177 1.00 68.05 4 ALA B C 1
ATOM 1481 O O . ALA B 1 6 ? -16.094 43.430 28.291 1.00 75.43 4 ALA B O 1
ATOM 1483 N N . ASN B 1 7 ? -14.597 41.885 28.953 1.00 75.02 5 ASN B N 1
ATOM 1484 C CA . ASN B 1 7 ? -14.058 41.661 27.605 1.00 79.03 5 ASN B CA 1
ATOM 1485 C C . ASN B 1 7 ? -13.564 42.909 26.885 1.00 66.25 5 ASN B C 1
ATOM 1486 O O . ASN B 1 7 ? -14.058 43.239 25.811 1.00 72.05 5 ASN B O 1
ATOM 1491 N N . ASP B 1 8 ? -12.590 43.601 27.457 1.00 51.91 6 ASP B N 1
ATOM 1492 C CA . ASP B 1 8 ? -12.129 44.837 26.848 1.00 46.62 6 ASP B CA 1
ATOM 1493 C C . ASP B 1 8 ? -11.151 44.568 25.711 1.00 40.38 6 ASP B C 1
ATOM 1494 O O . ASP B 1 8 ? -10.136 43.902 25.911 1.00 41.01 6 ASP B O 1
ATOM 1499 N N . PRO B 1 9 ? -11.456 45.081 24.507 1.00 38.73 7 PRO B N 1
ATOM 1500 C CA . PRO B 1 9 ? -10.5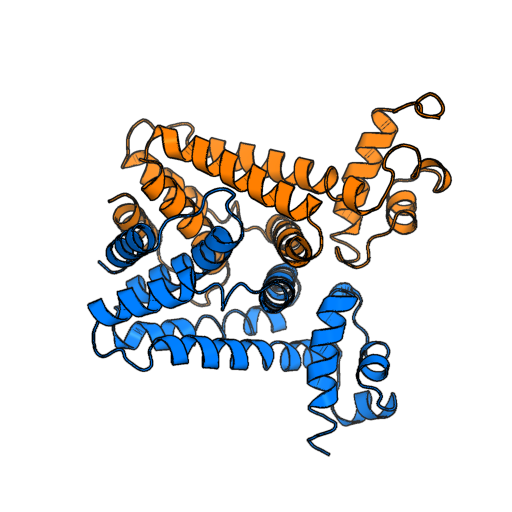81 44.811 23.361 1.00 42.03 7 PRO B CA 1
ATOM 1501 C C . PRO B 1 9 ? -9.184 45.417 23.513 1.00 37.81 7 PRO B C 1
ATOM 1502 O O . PRO B 1 9 ? -8.237 44.838 22.994 1.00 40.86 7 PRO B O 1
ATOM 1506 N N . GLN B 1 10 ? -9.048 46.542 24.211 1.00 32.97 8 GLN B N 1
ATOM 1507 C CA . GLN B 1 10 ? -7.726 47.150 24.359 1.00 35.72 8 GLN B CA 1
ATOM 1508 C C . GLN B 1 10 ? -6.858 46.320 25.292 1.00 35.85 8 GLN B C 1
ATOM 1509 O O . GLN B 1 10 ? -5.714 45.992 24.963 1.00 31.91 8 GLN B O 1
ATOM 1515 N N . ARG B 1 11 ? -7.404 45.984 26.460 1.00 33.71 9 ARG B N 1
ATOM 1516 C CA . ARG B 1 11 ? -6.708 45.105 27.391 1.00 39.24 9 ARG B CA 1
ATOM 1517 C C . ARG B 1 11 ? -6.364 43.763 26.742 1.00 41.35 9 ARG B C 1
ATOM 1518 O O . ARG B 1 11 ? -5.234 43.273 26.877 1.00 34.56 9 ARG B O 1
ATOM 1526 N N . ARG B 1 12 ? -7.329 43.188 26.024 1.00 34.46 10 ARG B N 1
ATOM 1527 C CA . ARG B 1 12 ? -7.134 41.884 25.386 1.00 35.01 10 ARG B CA 1
ATOM 1528 C C . ARG B 1 12 ? -5.936 41.884 24.438 1.00 32.16 10 ARG B C 1
ATOM 1529 O O . ARG B 1 12 ? -5.040 41.038 24.540 1.00 33.66 10 ARG B O 1
ATOM 1537 N N . GLU B 1 13 ? -5.919 42.841 23.518 1.00 34.11 11 GLU B N 1
ATOM 1538 C CA . GLU B 1 13 ? -4.832 42.948 22.552 1.00 38.61 11 GLU B CA 1
ATOM 1539 C C . GLU B 1 13 ? -3.475 43.201 23.214 1.00 38.62 11 GLU B C 1
ATOM 1540 O O . GLU B 1 13 ? -2.440 42.749 22.720 1.00 32.95 11 GLU B O 1
ATOM 1546 N N . LYS B 1 14 ? -3.463 43.924 24.327 1.00 40.40 12 LYS B N 1
ATOM 1547 C CA . LYS B 1 14 ? -2.198 44.153 25.007 1.00 34.80 12 LYS B CA 1
ATOM 1548 C C . LYS B 1 14 ? -1.699 42.859 25.640 1.00 30.89 12 LYS B C 1
ATOM 1549 O O . LYS B 1 14 ? -0.511 42.542 25.579 1.00 33.40 12 LYS B O 1
ATOM 1555 N N . ILE B 1 15 ? -2.614 42.112 26.241 1.00 25.79 13 ILE B N 1
ATOM 1556 C CA . ILE B 1 15 ? -2.261 40.858 26.879 1.00 25.26 13 ILE B CA 1
ATOM 1557 C C . ILE B 1 15 ? -1.728 39.870 25.834 1.00 29.44 13 ILE B C 1
ATOM 1558 O O . ILE B 1 15 ? -0.737 39.183 26.076 1.00 28.76 13 ILE B O 1
ATOM 1563 N N . ILE B 1 16 ? -2.356 39.834 24.660 1.00 28.51 14 ILE B N 1
ATOM 1564 C CA . ILE B 1 16 ? -1.926 38.915 23.588 1.00 28.51 14 ILE B CA 1
ATOM 1565 C C . ILE B 1 16 ? -0.520 39.240 23.075 1.00 27.92 14 ILE B C 1
ATOM 1566 O O . ILE B 1 16 ? 0.320 38.345 22.941 1.00 28.98 14 ILE B O 1
ATOM 1571 N N . GLN B 1 17 ? -0.234 40.513 22.827 1.00 29.51 15 GLN B N 1
ATOM 1572 C CA . GLN B 1 17 ? 1.112 40.897 22.381 1.00 26.26 15 GLN B CA 1
ATOM 1573 C C . GLN B 1 17 ? 2.166 40.655 23.461 1.00 29.08 15 GLN B C 1
ATOM 1574 O O . GLN B 1 17 ? 3.280 40.214 23.156 1.00 30.21 15 GLN B O 1
ATOM 1580 N N . ALA B 1 18 ? 1.817 40.932 24.716 1.00 24.81 16 ALA B N 1
ATOM 1581 C CA . ALA B 1 18 ? 2.730 40.676 25.826 1.00 30.14 16 ALA B CA 1
ATOM 1582 C C . ALA B 1 18 ? 2.991 39.179 25.996 1.00 26.07 16 ALA B C 1
ATOM 1583 O O . ALA B 1 18 ? 4.073 38.778 26.436 1.00 28.35 16 ALA B O 1
ATOM 1585 N N . THR B 1 19 ? 2.007 38.351 25.655 1.00 25.92 17 THR B N 1
ATOM 1586 C CA . THR B 1 19 ? 2.192 36.901 25.740 1.00 24.66 17 THR B CA 1
ATOM 1587 C C . THR B 1 19 ? 3.287 36.437 24.777 1.00 27.70 17 THR B C 1
ATOM 1588 O O . THR B 1 19 ? 4.161 35.669 25.150 1.00 24.49 17 THR B O 1
ATOM 1592 N N . LEU B 1 20 ? 3.227 36.907 23.536 1.00 28.95 18 LEU B N 1
ATOM 1593 C CA . LEU B 1 20 ? 4.247 36.573 22.547 1.00 24.33 18 LEU B CA 1
ATOM 1594 C C . LEU B 1 20 ? 5.590 37.112 23.002 1.00 25.90 18 LEU B C 1
ATOM 1595 O O . LEU B 1 20 ? 6.622 36.463 22.837 1.00 29.80 18 LEU B O 1
ATOM 1600 N N . GLU B 1 21 ? 5.565 38.298 23.594 1.00 28.15 19 GLU B N 1
ATOM 1601 C CA . GLU B 1 21 ? 6.777 38.914 24.103 1.00 28.28 19 GLU B CA 1
ATOM 1602 C C . GLU B 1 21 ? 7.349 38.074 25.238 1.00 28.48 19 GLU B C 1
ATOM 1603 O O . GLU B 1 21 ? 8.560 37.872 25.314 1.00 28.45 19 GLU B O 1
ATOM 1609 N N . ALA B 1 22 ? 6.471 37.559 26.098 1.00 30.24 20 ALA B N 1
ATOM 1610 C CA . ALA B 1 22 ? 6.892 36.695 27.198 1.00 28.58 20 ALA B CA 1
ATOM 1611 C C . ALA B 1 22 ? 7.534 35.398 26.691 1.00 32.66 20 ALA B C 1
ATOM 1612 O O . ALA B 1 22 ? 8.535 34.939 27.240 1.00 28.02 20 ALA B O 1
ATOM 1614 N N . VAL B 1 23 ? 6.957 34.808 25.649 1.00 31.94 21 VAL B N 1
ATOM 1615 C CA . VAL B 1 23 ? 7.506 33.581 25.081 1.00 21.73 21 VAL B CA 1
ATOM 1616 C C . VAL B 1 23 ? 8.953 33.812 24.636 1.00 29.17 21 VAL B C 1
ATOM 1617 O O . VAL B 1 23 ? 9.822 32.967 24.862 1.00 25.30 21 VAL B O 1
ATOM 1621 N N . LYS B 1 24 ? 9.205 34.959 24.017 1.00 27.98 22 LYS B N 1
ATOM 1622 C CA A LYS B 1 24 ? 10.539 35.305 23.532 0.55 31.78 22 LYS B CA 1
ATOM 1623 C CA B LYS B 1 24 ? 10.543 35.276 23.531 0.45 31.37 22 LYS B CA 1
ATOM 1624 C C . LYS B 1 24 ? 11.501 35.506 24.698 1.00 30.63 22 LYS B C 1
ATOM 1625 O O . LYS B 1 24 ? 12.625 34.997 2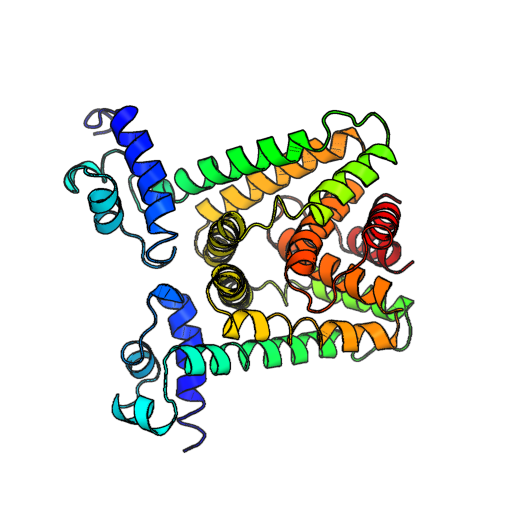4.696 1.00 32.14 22 LYS B O 1
ATOM 1636 N N . LEU B 1 25 ? 11.051 36.256 25.697 1.00 25.56 23 LEU B N 1
ATOM 1637 C CA . LEU B 1 25 ? 11.903 36.587 26.845 1.00 25.28 23 LEU B CA 1
ATOM 1638 C C . LEU B 1 25 ? 12.225 35.393 27.709 1.00 27.55 23 LEU B C 1
ATOM 1639 O O . LEU B 1 25 ? 13.381 35.197 28.093 1.00 34.61 23 LEU B O 1
ATOM 1644 N N . TYR B 1 26 ? 11.193 34.619 28.046 1.00 25.40 24 TYR B N 1
ATOM 1645 C CA . TYR B 1 26 ? 11.288 33.631 29.119 1.00 19.78 24 TYR B CA 1
ATOM 1646 C C . TYR B 1 26 ? 11.266 32.190 28.640 1.00 26.98 24 TYR B C 1
ATOM 1647 O O . TYR B 1 26 ? 11.611 31.297 29.398 1.00 25.41 24 TYR B O 1
ATOM 1656 N N . GLY B 1 27 ? 10.836 31.973 27.398 1.00 27.41 25 GLY B N 1
ATOM 1657 C CA . GLY B 1 27 ? 10.554 30.631 26.901 1.00 22.50 25 GLY B CA 1
ATOM 1658 C C . GLY B 1 27 ? 9.109 30.251 27.199 1.00 22.38 25 GLY B C 1
ATOM 1659 O O . GLY B 1 27 ? 8.546 30.651 28.231 1.00 25.78 25 GLY B O 1
ATOM 1660 N N . ILE B 1 28 ? 8.507 29.462 26.314 1.00 25.78 26 ILE B N 1
ATOM 1661 C CA . ILE B 1 28 ? 7.091 29.123 26.420 1.00 21.86 26 ILE B CA 1
ATOM 1662 C C . ILE B 1 28 ? 6.799 28.353 27.712 1.00 26.95 26 ILE B C 1
ATOM 1663 O O . ILE B 1 28 ? 5.764 28.563 28.350 1.00 24.60 26 ILE B O 1
ATOM 1668 N N . HIS B 1 29 ? 7.736 27.511 28.144 1.00 23.35 27 HIS B N 1
ATOM 1669 C CA . HIS B 1 29 ? 7.555 26.759 29.384 1.00 23.59 27 HIS B CA 1
ATOM 1670 C C . HIS B 1 29 ? 7.467 27.625 30.626 1.00 29.14 27 HIS B C 1
ATOM 1671 O O . HIS B 1 29 ? 6.927 27.191 31.640 1.00 28.16 27 HIS B O 1
ATOM 1678 N N . ALA B 1 30 ? 8.022 28.832 30.564 1.00 25.61 28 ALA B N 1
ATOM 1679 C CA . ALA B 1 30 ? 8.157 29.627 31.778 1.00 27.97 28 ALA B CA 1
ATOM 1680 C C . ALA B 1 30 ? 7.176 30.785 31.859 1.00 30.16 28 ALA B C 1
ATOM 1681 O O . ALA B 1 30 ? 7.178 31.516 32.843 1.00 28.63 28 ALA B O 1
ATOM 1683 N N A VAL B 1 31 ? 6.333 30.934 30.842 0.42 25.42 29 VAL B N 1
ATOM 1684 N N B VAL B 1 31 ? 6.351 30.970 30.832 0.58 25.44 29 VAL B N 1
ATOM 1685 C CA A VAL B 1 31 ? 5.385 32.041 30.789 0.42 24.44 29 VAL B CA 1
ATOM 1686 C CA B VAL B 1 31 ? 5.433 32.100 30.853 0.58 24.26 29 VAL B CA 1
ATOM 1687 C C A VAL B 1 31 ? 4.227 31.850 31.774 0.42 26.28 29 VAL B C 1
ATOM 1688 C C B VAL B 1 31 ? 4.306 31.842 31.842 0.58 26.15 29 VAL B C 1
ATOM 1689 O O A VAL B 1 31 ? 3.660 30.762 31.871 0.42 30.88 29 VAL B O 1
ATOM 1690 O O B VAL B 1 31 ? 3.853 30.712 32.023 0.58 30.03 29 VAL B O 1
ATOM 1697 N N . THR B 1 32 ? 3.892 32.906 32.511 1.00 27.16 30 THR B N 1
ATOM 1698 C CA . THR B 1 32 ? 2.823 32.843 33.509 1.00 32.46 30 THR B CA 1
ATOM 1699 C C . THR B 1 32 ? 1.942 34.071 33.367 1.00 28.87 30 THR B C 1
ATOM 1700 O O . THR B 1 32 ? 2.347 35.047 32.731 1.00 26.15 30 THR B O 1
ATOM 1704 N N . HIS B 1 33 ? 0.748 34.031 33.958 1.00 29.66 31 HIS B N 1
ATOM 1705 C CA . HIS B 1 33 ? -0.092 35.223 34.034 1.00 32.43 31 HIS B CA 1
ATOM 1706 C C . HIS B 1 33 ? 0.707 36.402 34.596 1.00 25.84 31 HIS B C 1
ATOM 1707 O O . HIS B 1 33 ? 0.671 37.505 34.055 1.00 31.55 31 HIS B O 1
ATOM 1714 N N . ARG B 1 34 ? 1.434 36.154 35.684 1.00 27.92 32 ARG B N 1
ATOM 1715 C CA . ARG B 1 34 ? 2.189 37.201 36.370 1.00 30.54 32 ARG B CA 1
ATOM 1716 C C . ARG B 1 34 ? 3.213 37.893 35.455 1.00 29.64 32 ARG B C 1
ATOM 1717 O O . ARG B 1 34 ? 3.268 39.128 35.377 1.00 28.25 32 ARG B O 1
ATOM 1725 N N . LYS B 1 35 ? 4.006 37.095 34.752 1.00 33.59 33 LYS B N 1
ATOM 1726 C CA . LYS B 1 35 ? 5.003 37.622 33.834 1.00 25.19 33 LYS B CA 1
ATOM 1727 C C . LYS B 1 35 ? 4.357 38.401 32.707 1.00 25.37 33 LYS B C 1
ATOM 1728 O O . LYS B 1 35 ? 4.813 39.486 32.373 1.00 24.87 33 LYS B O 1
ATOM 1734 N N . ILE B 1 36 ? 3.287 37.843 32.144 1.00 22.49 34 ILE B N 1
ATOM 1735 C CA . ILE B 1 36 ? 2.569 38.474 31.048 1.00 25.31 34 ILE B CA 1
ATOM 1736 C C . ILE B 1 36 ? 1.970 39.804 31.476 1.00 25.45 34 ILE B C 1
ATOM 1737 O O . ILE B 1 36 ? 2.135 40.820 30.790 1.00 27.76 34 ILE B O 1
ATOM 1742 N N . ALA B 1 37 ? 1.273 39.787 32.609 1.00 23.77 35 ALA B N 1
ATOM 1743 C CA . ALA B 1 37 ? 0.626 40.999 33.127 1.00 31.22 35 ALA B CA 1
ATOM 1744 C C . ALA B 1 37 ? 1.644 42.115 33.364 1.00 32.43 35 ALA B C 1
ATOM 1745 O O . ALA B 1 37 ? 1.381 43.290 33.060 1.00 28.70 35 ALA B O 1
ATOM 1747 N N . THR B 1 38 ? 2.806 41.758 33.906 1.00 32.17 36 THR B N 1
ATOM 1748 C CA . THR B 1 38 ? 3.860 42.752 34.103 1.00 36.66 36 THR B CA 1
ATOM 1749 C C . THR B 1 38 ? 4.326 43.333 32.768 1.00 37.67 36 THR B C 1
ATOM 1750 O O . THR B 1 38 ? 4.496 44.542 32.639 1.00 38.14 36 THR B O 1
ATOM 1754 N N . LEU B 1 39 ? 4.539 42.474 31.776 1.00 29.41 37 LEU B N 1
ATOM 1755 C CA . LEU B 1 39 ? 4.914 42.960 30.453 1.00 28.69 37 LEU B CA 1
ATOM 1756 C C . LEU B 1 39 ? 3.783 43.771 29.820 1.00 32.24 37 LEU B C 1
ATOM 1757 O O . LEU B 1 39 ? 4.021 44.763 29.135 1.00 34.65 37 LEU B O 1
ATOM 1762 N N . ALA B 1 40 ? 2.548 43.353 30.057 1.00 24.03 38 ALA B N 1
ATOM 1763 C CA . ALA B 1 40 ? 1.399 44.023 29.452 1.00 28.08 38 ALA B CA 1
ATOM 1764 C C . ALA B 1 40 ? 1.108 45.386 30.091 1.00 37.24 38 ALA B C 1
ATOM 1765 O O . ALA B 1 40 ? 0.593 46.292 29.435 1.00 39.85 38 ALA B O 1
ATOM 1767 N N . GLY B 1 41 ? 1.450 45.535 31.365 1.00 38.04 39 GLY B N 1
ATOM 1768 C CA . GLY B 1 41 ? 1.090 46.733 32.099 1.00 36.14 39 GLY B CA 1
ATOM 1769 C C . GLY B 1 41 ? -0.381 46.715 32.464 1.00 35.03 39 GLY B C 1
ATOM 1770 O O . GLY B 1 41 ? -1.085 47.712 32.322 1.00 38.82 39 GLY B O 1
ATOM 1771 N N . VAL B 1 42 ? -0.854 45.559 32.918 1.00 33.45 40 VAL B N 1
ATOM 1772 C CA . VAL B 1 42 ? -2.233 45.412 33.381 1.00 30.36 40 VAL B CA 1
ATOM 1773 C C . VAL B 1 42 ? -2.200 44.802 34.764 1.00 34.95 40 VAL B C 1
ATOM 1774 O O . VAL B 1 42 ? -1.228 44.142 35.117 1.00 30.57 40 VAL B O 1
ATOM 1778 N N . PRO B 1 43 ? -3.253 45.029 35.563 1.00 40.94 41 PRO B N 1
ATOM 1779 C CA . PRO B 1 43 ? -3.290 44.399 36.885 1.00 40.41 41 PRO B CA 1
ATOM 1780 C C . PRO B 1 43 ? -3.320 42.875 36.768 1.00 34.28 41 PRO B C 1
ATOM 1781 O O . PRO B 1 43 ? -4.056 42.356 35.938 1.00 35.54 41 PRO B O 1
ATOM 1785 N N . LEU B 1 44 ? -2.517 42.183 37.567 1.00 34.90 42 LEU B N 1
ATOM 1786 C CA . LEU B 1 44 ? -2.508 40.720 37.575 1.00 30.89 42 LEU B CA 1
ATOM 1787 C C . LEU B 1 44 ? -3.902 40.164 37.893 1.00 40.83 42 LEU B C 1
ATOM 1788 O O . LEU B 1 44 ? -4.320 39.148 37.327 1.00 36.85 42 LEU B O 1
ATOM 1793 N N . GLY B 1 45 ? -4.627 40.845 38.781 1.00 36.49 43 GLY B N 1
ATOM 1794 C CA . GLY B 1 45 ? -5.984 40.445 39.128 1.00 43.10 43 GLY B CA 1
ATOM 1795 C C . GLY B 1 45 ? -6.903 40.387 37.916 1.00 40.80 43 GLY B C 1
ATOM 1796 O O . GLY B 1 45 ? -7.890 39.651 37.904 1.00 43.10 43 GLY B O 1
ATOM 1797 N N . SER B 1 46 ? -6.558 41.161 36.887 1.00 35.66 44 SER B N 1
ATOM 1798 C CA . SER B 1 46 ? -7.335 41.237 35.647 1.00 39.79 44 SER B CA 1
ATOM 1799 C C . SER B 1 46 ? -7.306 39.964 34.815 1.00 40.08 44 SER B C 1
ATOM 1800 O O . SER B 1 46 ? -8.284 39.631 34.147 1.00 40.42 44 SER B O 1
ATOM 1803 N N . MET B 1 47 ? -6.170 39.272 34.846 1.00 44.04 45 MET B N 1
ATOM 1804 C CA . MET B 1 47 ? -5.870 38.200 33.897 1.00 43.26 45 MET B CA 1
ATOM 1805 C C . MET B 1 47 ? -6.902 37.072 33.869 1.00 47.05 45 MET B C 1
ATOM 1806 O O . MET B 1 47 ? -7.293 36.620 32.792 1.00 44.88 45 MET B O 1
ATOM 1811 N N . THR B 1 48 ? -7.339 36.627 35.047 1.00 54.74 46 THR B N 1
ATOM 1812 C CA . THR B 1 48 ? -8.346 35.566 35.172 1.00 57.41 46 THR B CA 1
ATOM 1813 C C . THR B 1 48 ? -9.621 35.828 34.363 1.00 52.22 46 THR B C 1
ATOM 1814 O O . THR B 1 48 ? -10.286 34.893 33.910 1.00 42.61 46 THR B O 1
ATOM 1818 N N . TYR B 1 49 ? -9.952 37.101 34.176 1.00 54.22 47 TYR B N 1
ATOM 1819 C CA . TYR B 1 49 ? -11.234 37.477 33.594 1.00 58.46 47 TYR B CA 1
ATOM 1820 C C . TYR B 1 49 ? -11.168 37.787 32.091 1.00 66.41 47 TYR B C 1
ATOM 1821 O O . TYR B 1 49 ? -12.083 38.398 31.536 1.00 69.82 47 TYR B O 1
ATOM 1830 N N . TYR B 1 50 ? -10.086 37.370 31.440 1.00 72.51 48 TYR B N 1
ATOM 1831 C CA . TYR B 1 50 ? -9.982 37.446 29.982 1.00 68.69 48 TYR B CA 1
ATOM 1832 C C . TYR B 1 50 ? -9.664 36.066 29.434 1.00 64.61 48 TYR B C 1
ATOM 1833 O O . TYR B 1 50 ? -10.197 35.646 28.409 1.00 64.80 48 TYR B O 1
ATOM 1842 N N . PHE B 1 51 ? -8.787 35.366 30.141 1.00 66.42 49 PHE B N 1
ATOM 1843 C CA . PHE B 1 51 ? -8.400 34.008 29.785 1.00 69.83 49 PHE B CA 1
ATOM 1844 C C . PHE B 1 51 ? -8.342 33.172 31.058 1.00 74.64 49 PHE B C 1
ATOM 1845 O O . PHE B 1 51 ? -7.609 33.498 31.994 1.00 73.44 49 PHE B O 1
ATOM 1853 N N . SER B 1 52 ? -9.123 32.100 31.092 1.00 77.85 50 SER B N 1
ATOM 1854 C CA . SER B 1 52 ? -9.255 31.294 32.298 1.00 82.81 50 SER B CA 1
ATOM 1855 C C . SER B 1 52 ? -7.923 30.699 32.753 1.00 75.68 50 SER B C 1
ATOM 1856 O O . SER B 1 52 ? -7.640 30.646 33.949 1.00 80.54 50 SER B O 1
ATOM 1859 N N . GLY B 1 53 ? -7.105 30.263 31.801 1.00 63.46 51 GLY B N 1
ATOM 1860 C CA . GLY B 1 53 ? -5.817 29.679 32.128 1.00 56.68 51 GLY B CA 1
ATOM 1861 C C . GLY B 1 53 ? -4.713 30.036 31.148 1.00 48.02 51 GLY B C 1
ATOM 1862 O O . GLY B 1 53 ? -4.946 30.708 30.136 1.00 40.51 51 GLY B O 1
ATOM 1863 N N . ILE B 1 54 ? -3.505 29.571 31.446 1.00 42.41 52 ILE B N 1
ATOM 1864 C CA . ILE B 1 54 ? -2.345 29.898 30.624 1.00 42.40 52 ILE B CA 1
ATOM 1865 C C . ILE B 1 54 ? -2.446 29.288 29.218 1.00 32.83 52 ILE B C 1
ATOM 1866 O O . ILE B 1 54 ? -2.036 29.911 28.226 1.00 34.28 52 ILE B O 1
ATOM 1871 N N . ASP B 1 55 ? -3.015 28.089 29.111 1.00 27.93 53 ASP B N 1
ATOM 1872 C CA . ASP B 1 55 ? -3.130 27.442 27.803 1.00 26.27 53 ASP B CA 1
ATOM 1873 C C . ASP B 1 55 ? -4.042 28.200 26.844 1.00 36.31 53 ASP B C 1
ATOM 1874 O O . ASP B 1 55 ? -3.764 28.278 25.648 1.00 33.69 53 ASP B O 1
ATOM 1879 N N . GLU B 1 56 ? -5.130 28.761 27.363 1.00 38.68 54 GLU B N 1
ATOM 1880 C CA . GLU B 1 56 ? -6.065 29.498 26.522 1.00 35.14 54 GLU B CA 1
ATOM 1881 C C . GLU B 1 56 ? -5.452 30.808 26.030 1.00 32.38 54 GLU B C 1
ATOM 1882 O O . GLU B 1 56 ? -5.680 31.225 24.895 1.00 37.04 54 GLU B O 1
ATOM 1888 N N . LEU B 1 57 ? -4.662 31.444 26.884 1.00 31.81 55 LEU B N 1
ATOM 1889 C CA . LEU B 1 57 ? -3.924 32.630 26.483 1.00 32.91 55 LEU B CA 1
ATOM 1890 C C . LEU B 1 57 ? -2.914 32.284 25.396 1.00 32.65 55 LEU B C 1
ATOM 1891 O O . LEU B 1 57 ? -2.816 32.975 24.383 1.00 27.28 55 LEU B O 1
ATOM 1896 N N . LEU B 1 58 ? -2.150 31.224 25.626 1.00 25.03 56 LEU B N 1
ATOM 1897 C CA . LEU B 1 58 ? -1.180 30.757 24.638 1.00 28.45 56 LEU B CA 1
ATOM 1898 C C . LEU B 1 58 ? -1.845 30.455 23.293 1.00 25.27 56 LEU B C 1
ATOM 1899 O O . LEU B 1 58 ? -1.290 30.768 22.229 1.00 25.75 56 LEU B O 1
ATOM 1904 N N A LEU B 1 59 ? -3.025 29.853 23.355 0.60 24.05 57 LEU B N 1
ATOM 1905 N N B LEU B 1 59 ? -3.032 29.857 23.323 0.40 25.00 57 LEU B N 1
ATOM 1906 C CA A LEU B 1 59 ? -3.813 29.555 22.161 0.60 29.38 57 LEU B CA 1
ATOM 1907 C CA B LEU B 1 59 ? -3.743 29.574 22.074 0.40 27.35 57 LEU B CA 1
ATOM 1908 C C A LEU B 1 59 ? -4.106 30.814 21.336 0.60 22.91 57 LEU B C 1
ATOM 1909 C C B LEU B 1 59 ? -4.036 30.864 21.313 0.40 24.59 57 LEU B C 1
ATOM 1910 O O A LEU B 1 59 ? -3.878 30.851 20.126 0.60 26.94 57 LEU B O 1
ATOM 1911 O O B LEU B 1 59 ? -3.752 30.966 20.118 0.40 26.53 57 LEU B O 1
ATOM 1920 N N . GLU B 1 60 ? -4.606 31.845 22.007 1.00 26.46 58 GLU B N 1
ATOM 1921 C CA . GLU B 1 60 ? -4.942 33.116 21.373 1.00 29.58 58 GLU B CA 1
ATOM 1922 C C . GLU B 1 60 ? -3.727 33.804 20.782 1.00 31.23 58 GLU B C 1
ATOM 1923 O O . GLU B 1 60 ? -3.770 34.308 19.656 1.00 32.86 58 GLU B O 1
ATOM 1929 N N . ALA B 1 61 ? -2.637 33.816 21.540 1.00 28.11 59 ALA B N 1
ATOM 1930 C CA . ALA B 1 61 ? -1.429 34.506 21.115 1.00 25.38 59 ALA B CA 1
ATOM 1931 C C . ALA B 1 61 ? -0.825 33.814 19.891 1.00 29.22 59 ALA B C 1
ATOM 1932 O O . ALA B 1 61 ? -0.562 34.452 18.871 1.00 28.42 59 ALA B O 1
ATOM 1934 N N . PHE B 1 62 ? -0.629 32.505 19.970 1.00 22.03 60 PHE B N 1
ATOM 1935 C CA . PHE B 1 62 ? -0.082 31.799 18.825 1.00 23.25 60 PHE B CA 1
ATOM 1936 C C . PHE B 1 62 ? -1.032 31.800 17.622 1.00 25.81 60 PHE B C 1
ATOM 1937 O O . PHE B 1 62 ? -0.565 31.844 16.483 1.00 24.74 60 PHE B O 1
ATOM 1945 N N . SER B 1 63 ? -2.345 31.781 17.858 1.00 28.81 61 SER B N 1
ATOM 1946 C CA . SER B 1 63 ? -3.294 31.871 16.742 1.00 27.90 61 SER B CA 1
ATOM 1947 C C . SER B 1 63 ? -3.105 33.194 15.999 1.00 25.88 61 SER B C 1
ATOM 1948 O O . SER B 1 63 ? -3.199 33.241 14.780 1.00 28.04 61 SER B O 1
ATOM 1951 N N . SER B 1 64 ? -2.834 34.257 16.746 1.00 29.61 62 SER B N 1
ATOM 1952 C CA . SER B 1 64 ? -2.540 35.565 16.168 1.00 35.13 62 SER B CA 1
ATOM 1953 C C . SER B 1 64 ? -1.287 35.494 15.303 1.00 33.80 62 SER B C 1
ATOM 1954 O O . SER B 1 64 ? -1.224 36.059 14.206 1.00 29.66 62 SER B O 1
ATOM 1957 N N . PHE B 1 65 ? -0.292 34.778 15.810 1.00 22.46 63 PHE B N 1
ATOM 1958 C CA . PHE B 1 65 ? 0.969 34.599 15.114 1.00 22.48 63 PHE B CA 1
ATOM 1959 C C . PHE B 1 65 ? 0.821 33.779 13.819 1.00 25.24 63 PHE B C 1
ATOM 1960 O O . PHE B 1 65 ? 1.381 34.135 12.783 1.00 23.67 63 PHE B O 1
ATOM 1968 N N . THR B 1 66 ? 0.090 32.672 13.869 1.00 22.10 64 THR B N 1
ATOM 1969 C CA . THR B 1 66 ? -0.018 31.830 12.678 1.00 19.77 64 THR B CA 1
ATOM 1970 C C . THR B 1 66 ? -0.931 32.493 11.635 1.00 21.64 64 THR B C 1
ATOM 1971 O O . THR B 1 66 ? -0.792 32.242 10.430 1.00 25.45 64 THR B O 1
ATOM 1975 N N . GLU B 1 67 ? -1.850 33.345 12.092 1.00 27.14 65 GLU B N 1
ATOM 1976 C CA . GLU B 1 67 ? -2.671 34.134 11.171 1.00 27.62 65 GLU B CA 1
ATOM 1977 C C . GLU B 1 67 ? -1.787 35.009 10.299 1.00 34.84 65 GLU B C 1
ATOM 1978 O O . GLU B 1 67 ? -1.969 35.088 9.079 1.00 33.27 65 GLU B O 1
ATOM 1984 N N . ILE B 1 68 ? -0.838 35.676 10.942 1.00 25.08 66 ILE B N 1
ATOM 1985 C CA . ILE B 1 68 ? 0.124 36.519 10.246 1.00 29.19 66 ILE B CA 1
ATOM 1986 C C . ILE B 1 68 ? 0.983 35.696 9.301 1.00 30.09 66 ILE B C 1
ATOM 1987 O O . ILE B 1 68 ? 1.248 36.112 8.173 1.00 35.21 66 ILE B O 1
ATOM 1992 N N . MET B 1 69 ? 1.404 34.517 9.754 1.00 25.34 67 MET B N 1
ATOM 1993 C CA . MET B 1 69 ? 2.223 33.644 8.931 1.00 22.27 67 MET B CA 1
ATOM 1994 C C . MET B 1 69 ? 1.455 33.207 7.689 1.00 25.05 67 MET B C 1
ATOM 1995 O O . MET B 1 69 ? 2.024 33.143 6.607 1.00 25.06 67 MET B O 1
ATOM 2000 N N . SER B 1 70 ? 0.162 32.939 7.841 1.00 24.23 68 SER B N 1
ATOM 2001 C CA . SER B 1 70 ? -0.633 32.448 6.718 1.00 29.64 68 SER B CA 1
ATOM 2002 C C . SER B 1 70 ? -0.823 33.536 5.655 1.00 27.58 68 SER B C 1
ATOM 2003 O O . SER B 1 70 ? -0.845 33.233 4.459 1.00 26.30 68 SER B O 1
ATOM 2006 N N . ARG B 1 71 ? -0.956 34.793 6.084 1.00 24.34 69 ARG B N 1
ATOM 2007 C CA . ARG B 1 71 ? -1.059 35.903 5.132 1.00 28.99 69 ARG B CA 1
ATOM 2008 C C . 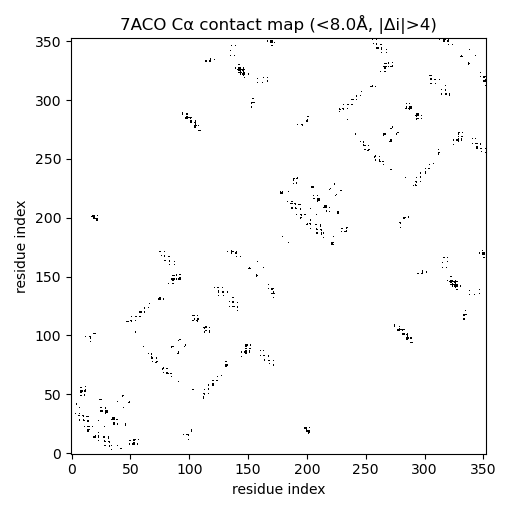ARG B 1 71 ? 0.210 36.011 4.302 1.00 33.44 69 ARG B C 1
ATOM 2009 O O . ARG B 1 71 ? 0.153 36.200 3.091 1.00 36.32 69 ARG B O 1
ATOM 2017 N N . GLN B 1 72 ? 1.357 35.888 4.953 1.00 27.70 70 GLN B N 1
ATOM 2018 C CA . GLN B 1 72 ? 2.629 35.890 4.236 1.00 26.37 70 GLN B CA 1
ATOM 2019 C C . GLN B 1 72 ? 2.722 34.706 3.283 1.00 27.60 70 GLN B C 1
ATOM 2020 O O . GLN B 1 72 ? 3.179 34.843 2.152 1.00 34.93 70 GLN B O 1
ATOM 2026 N N . TYR B 1 73 ? 2.297 33.542 3.763 1.00 26.10 71 TYR B N 1
ATOM 2027 C CA . TYR B 1 73 ? 2.281 32.322 2.968 1.00 27.92 71 TYR B CA 1
ATOM 2028 C C . TYR B 1 73 ? 1.504 32.535 1.665 1.00 29.71 71 TYR B C 1
ATOM 2029 O O . TYR B 1 73 ? 2.037 32.337 0.569 1.00 26.80 71 TYR B O 1
ATOM 2038 N N . GLN B 1 74 ? 0.250 32.958 1.794 1.00 28.91 72 GLN B N 1
ATOM 2039 C CA . GLN B 1 74 ? -0.625 33.137 0.641 1.00 34.27 72 GLN B CA 1
ATOM 2040 C C . GLN B 1 74 ? -0.053 34.172 -0.316 1.00 32.43 72 GLN B C 1
ATOM 2041 O O . GLN B 1 74 ? -0.218 34.080 -1.538 1.00 29.35 72 GLN B O 1
ATOM 2047 N N . ALA B 1 75 ? 0.645 35.150 0.243 1.00 29.56 73 ALA B N 1
ATOM 2048 C CA . ALA B 1 75 ? 1.161 36.261 -0.551 1.00 29.21 73 ALA B CA 1
ATOM 2049 C C . ALA B 1 75 ? 2.216 35.810 -1.562 1.00 27.80 73 ALA B C 1
ATOM 2050 O O . ALA B 1 75 ? 2.435 36.488 -2.562 1.00 31.20 73 ALA B O 1
ATOM 2052 N N . PHE B 1 76 ? 2.863 34.669 -1.316 1.00 23.67 74 PHE B N 1
ATOM 2053 C CA . PHE B 1 76 ? 3.860 34.169 -2.264 1.00 24.08 74 PHE B CA 1
ATOM 2054 C C . PHE B 1 76 ? 3.208 33.708 -3.565 1.00 34.80 74 PHE B C 1
ATOM 2055 O O . PHE B 1 76 ? 3.868 33.634 -4.602 1.00 31.02 74 PHE B O 1
ATOM 2063 N N . PHE B 1 77 ? 1.913 33.397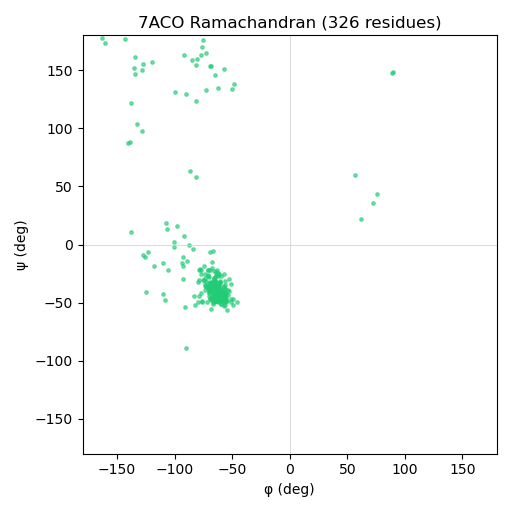 -3.504 1.00 24.09 75 PHE B N 1
ATOM 2064 C CA . PHE B 1 77 ? 1.202 32.839 -4.658 1.00 32.12 75 PHE B CA 1
ATOM 2065 C C . PHE B 1 77 ? 0.363 33.877 -5.402 1.00 34.84 75 PHE B C 1
ATOM 2066 O O . PHE B 1 77 ? -0.508 33.520 -6.209 1.00 29.53 75 PHE B O 1
ATOM 2074 N N A SER B 1 78 ? 0.633 35.153 -5.138 0.44 31.44 76 SER B N 1
ATOM 2075 N N B SER B 1 78 ? 0.633 35.155 -5.145 0.56 26.59 76 SER B N 1
ATOM 2076 C CA A SER B 1 78 ? -0.145 36.245 -5.717 0.44 32.79 76 SER B CA 1
ATOM 2077 C CA B SER B 1 78 ? -0.167 36.235 -5.715 0.56 32.49 76 SER B CA 1
ATOM 2078 C C A SER B 1 78 ? -0.217 36.204 -7.244 0.44 35.70 76 SER B C 1
ATOM 2079 C C B SER B 1 78 ? -0.203 36.238 -7.246 0.56 36.11 76 SER B C 1
ATOM 2080 O O A SER B 1 78 ? -1.212 36.625 -7.827 0.44 30.05 76 SER B O 1
ATOM 2081 O O B SER B 1 78 ? -1.162 36.725 -7.835 0.56 30.12 76 SER B O 1
ATOM 2086 N N . ASP B 1 79 ? 0.831 35.694 -7.888 1.00 30.65 77 ASP B N 1
ATOM 2087 C CA . ASP B 1 79 ? 0.912 35.713 -9.352 1.00 33.99 77 ASP B CA 1
ATOM 2088 C C . ASP B 1 79 ? 0.861 34.326 -9.975 1.00 37.12 77 ASP B C 1
ATOM 2089 O O . ASP B 1 79 ? 1.221 34.146 -11.140 1.00 41.59 77 ASP B O 1
ATOM 2094 N N . VAL B 1 80 ? 0.384 33.356 -9.213 1.00 34.87 78 VAL B N 1
ATOM 2095 C CA . VAL B 1 80 ? 0.386 31.978 -9.674 1.00 35.90 78 VAL B CA 1
ATOM 2096 C C . VAL B 1 80 ? -0.898 31.626 -10.411 1.00 38.66 78 VAL B C 1
ATOM 2097 O O . VAL B 1 80 ? -1.996 31.872 -9.902 1.00 36.41 78 VAL B O 1
ATOM 2101 N N . SER B 1 81 ? -0.748 31.054 -11.605 1.00 34.05 79 SER B N 1
ATOM 2102 C CA . SER B 1 81 ? -1.885 30.639 -12.423 1.00 39.46 79 SER B CA 1
ATOM 2103 C C . SER B 1 81 ? -1.681 29.274 -13.091 1.00 41.47 79 SER B C 1
ATOM 2104 O O . SER B 1 81 ? -2.448 28.894 -13.993 1.00 40.89 79 SER B O 1
ATOM 2107 N N . ASP B 1 82 ? -0.638 28.555 -12.679 1.00 34.71 80 ASP B N 1
ATOM 2108 C CA . ASP B 1 82 ? -0.422 27.179 -13.139 1.00 35.16 80 ASP B CA 1
ATOM 2109 C C . ASP B 1 82 ? 0.558 26.471 -12.216 1.00 39.40 80 ASP B C 1
ATOM 2110 O O . ASP B 1 82 ? 1.070 27.073 -11.276 1.00 30.00 80 ASP B O 1
ATOM 2115 N N . ALA B 1 83 ? 0.818 25.192 -12.485 1.00 41.56 81 ALA B N 1
ATOM 2116 C CA A ALA B 1 83 ? 1.644 24.380 -11.594 0.50 42.90 81 ALA B CA 1
ATOM 2117 C CA B ALA B 1 83 ? 1.644 24.380 -11.594 0.50 42.90 81 ALA B CA 1
ATOM 2118 C C . ALA B 1 83 ? 3.117 24.798 -11.617 1.00 34.66 81 ALA B C 1
ATOM 2119 O O . ALA B 1 83 ? 3.732 24.918 -10.562 1.00 31.06 81 ALA B O 1
ATOM 2122 N N . PRO B 1 84 ? 3.697 25.032 -12.820 1.00 36.27 82 PRO B N 1
ATOM 2123 C CA . PRO B 1 84 ? 5.099 25.461 -12.727 1.00 40.36 82 PRO B CA 1
ATOM 2124 C C . PRO B 1 84 ? 5.308 26.781 -11.975 1.00 37.84 82 PRO B C 1
ATOM 2125 O O . PRO B 1 84 ? 6.307 26.914 -11.271 1.00 37.39 82 PRO B O 1
ATOM 2129 N N . GLY B 1 85 ? 4.383 27.725 -12.103 1.00 30.38 83 GLY B N 1
ATOM 2130 C CA . GLY B 1 85 ? 4.483 28.980 -11.371 1.00 34.62 83 GLY B CA 1
ATOM 2131 C C . GLY B 1 85 ? 4.301 28.762 -9.880 1.00 33.34 83 GLY B C 1
ATOM 2132 O O . GLY B 1 85 ? 4.935 29.424 -9.042 1.00 27.02 83 GLY B O 1
ATOM 2133 N N . ALA B 1 86 ? 3.420 27.828 -9.536 1.00 24.53 84 ALA B N 1
ATOM 2134 C CA . ALA B 1 86 ? 3.255 27.436 -8.135 1.00 25.31 84 ALA B CA 1
ATOM 2135 C C . ALA B 1 86 ? 4.588 26.916 -7.575 1.00 29.11 84 ALA B C 1
ATOM 2136 O O . ALA B 1 86 ? 4.994 27.255 -6.459 1.00 27.24 84 ALA B O 1
ATOM 2138 N N . CYS B 1 87 ? 5.283 26.104 -8.366 1.00 27.01 85 CYS B N 1
ATOM 2139 C CA . CYS B 1 87 ? 6.569 25.562 -7.930 1.00 28.20 85 CYS B CA 1
ATOM 2140 C C . CYS B 1 87 ? 7.600 26.663 -7.721 1.00 28.61 85 CYS B C 1
ATOM 2141 O O . CYS B 1 87 ? 8.420 26.588 -6.804 1.00 21.91 85 CYS B O 1
ATOM 2144 N N . GLN B 1 88 ? 7.567 27.669 -8.594 1.00 26.71 86 GLN B N 1
ATOM 2145 C CA . GLN B 1 88 ? 8.435 28.832 -8.473 1.00 27.28 86 GLN B CA 1
ATOM 2146 C C . GLN B 1 88 ? 8.172 29.612 -7.189 1.00 29.36 86 GLN B C 1
ATOM 2147 O O . GLN B 1 88 ? 9.103 30.066 -6.524 1.00 28.42 86 GLN B O 1
ATOM 2153 N N . ALA B 1 89 ? 6.887 29.798 -6.886 1.00 26.67 87 ALA B N 1
ATOM 2154 C CA . ALA B 1 89 ? 6.445 30.481 -5.672 1.00 25.09 87 ALA B CA 1
ATOM 2155 C C . ALA B 1 89 ? 6.901 29.754 -4.416 1.00 21.83 87 ALA B C 1
ATOM 2156 O O . ALA B 1 89 ? 7.345 30.368 -3.444 1.00 25.73 87 ALA B O 1
ATOM 2158 N N . ILE B 1 90 ? 6.773 28.439 -4.426 1.00 25.27 88 ILE B N 1
ATOM 2159 C CA . ILE B 1 90 ? 7.257 27.640 -3.314 1.00 22.01 88 ILE B CA 1
ATOM 2160 C C . ILE B 1 90 ? 8.776 27.753 -3.190 1.00 22.93 88 ILE B C 1
ATOM 2161 O O . ILE B 1 90 ? 9.317 27.876 -2.095 1.00 24.69 88 ILE B O 1
ATOM 2166 N N . THR B 1 91 ? 9.467 27.721 -4.321 1.00 22.31 89 THR B N 1
ATOM 2167 C CA . THR B 1 91 ? 10.912 27.900 -4.317 1.00 27.33 89 THR B CA 1
ATOM 2168 C C . THR B 1 91 ? 11.294 29.263 -3.738 1.00 29.15 89 THR B C 1
ATOM 2169 O O . THR B 1 91 ? 12.222 29.360 -2.936 1.00 25.69 89 THR B O 1
ATOM 2173 N N . ASP B 1 92 ? 10.570 30.303 -4.148 1.00 32.82 90 ASP B N 1
ATOM 2174 C CA . ASP B 1 92 ? 10.720 31.638 -3.574 1.00 32.73 90 ASP B CA 1
ATOM 2175 C C . ASP B 1 92 ? 10.540 31.621 -2.069 1.00 35.01 90 ASP B C 1
ATOM 2176 O O . ASP B 1 92 ? 11.343 32.191 -1.330 1.00 33.20 90 ASP B O 1
ATOM 2181 N N . MET B 1 93 ? 9.467 30.974 -1.618 1.00 26.62 91 MET B N 1
ATOM 2182 C CA . MET B 1 93 ? 9.167 30.911 -0.196 1.00 24.96 91 MET B CA 1
ATOM 2183 C C . MET B 1 93 ? 10.347 30.341 0.590 1.00 32.38 91 MET B C 1
ATOM 2184 O O . MET B 1 93 ? 10.689 30.841 1.658 1.00 31.70 91 MET B O 1
ATOM 2189 N N . ILE B 1 94 ? 10.960 29.293 0.047 1.00 26.98 92 ILE B N 1
ATOM 2190 C CA . ILE B 1 94 ? 12.118 28.667 0.669 1.00 24.01 92 ILE B CA 1
ATOM 2191 C C . ILE B 1 94 ? 13.392 29.492 0.479 1.00 27.53 92 ILE B C 1
ATOM 2192 O O . ILE B 1 94 ? 14.107 29.755 1.439 1.00 25.26 92 ILE B O 1
ATOM 2197 N N . TYR B 1 95 ? 13.669 29.903 -0.760 1.00 28.13 93 TYR B N 1
ATOM 2198 C CA . TYR B 1 95 ? 14.942 30.557 -1.065 1.00 23.32 93 TYR B CA 1
ATOM 2199 C C . TYR B 1 95 ? 15.055 31.966 -0.478 1.00 29.85 93 TYR B C 1
ATOM 2200 O O . TYR B 1 95 ? 16.164 32.432 -0.200 1.00 36.49 93 TYR B O 1
ATOM 2209 N N . SER B 1 96 ? 13.923 32.639 -0.285 1.00 29.56 94 SER B N 1
ATOM 2210 C CA . SER B 1 96 ? 13.938 34.042 0.147 1.00 36.65 94 SER B CA 1
ATOM 2211 C C . SER B 1 96 ? 14.386 34.175 1.597 1.00 34.25 94 SER B C 1
ATOM 2212 O O . SER B 1 96 ? 14.830 35.246 2.027 1.00 35.30 94 SER B O 1
ATOM 2215 N N . SER B 1 97 ? 14.251 33.079 2.340 1.00 34.64 95 SER B N 1
ATOM 2216 C CA . SER B 1 97 ? 14.574 33.030 3.766 1.00 21.67 95 SER B CA 1
ATOM 2217 C C . SER B 1 97 ? 13.699 33.982 4.574 1.00 35.82 95 SER B C 1
ATOM 2218 O O . SER B 1 97 ? 14.059 34.365 5.683 1.00 33.71 95 SER B O 1
ATOM 2221 N N . GLN B 1 98 ? 12.546 34.346 4.025 1.00 33.68 96 GLN B N 1
ATOM 2222 C CA . GLN B 1 98 ? 11.665 35.311 4.677 1.00 31.65 96 GLN B CA 1
ATOM 2223 C C . GLN B 1 98 ? 10.678 34.644 5.630 1.00 27.67 96 GLN B C 1
ATOM 2224 O O . GLN B 1 98 ? 10.040 35.313 6.439 1.00 31.86 96 GLN B O 1
ATOM 2230 N N . VAL B 1 99 ? 10.542 33.326 5.518 1.00 23.29 97 VAL B N 1
ATOM 2231 C CA . VAL B 1 99 ? 9.644 32.576 6.390 1.00 23.12 97 VAL B CA 1
ATOM 2232 C C . VAL B 1 99 ? 10.412 32.105 7.630 1.00 27.72 97 VAL B C 1
ATOM 2233 O O . VAL B 1 99 ? 10.021 32.372 8.776 1.00 25.52 97 VAL B O 1
ATOM 2237 N N . ALA B 1 100 ? 11.523 31.417 7.388 1.00 27.60 98 ALA B N 1
ATOM 2238 C CA . ALA B 1 100 ? 12.369 30.916 8.457 1.00 24.55 98 ALA B CA 1
ATOM 2239 C C . ALA B 1 100 ? 13.316 31.986 9.006 1.00 29.38 98 ALA B C 1
ATOM 2240 O O . ALA B 1 100 ? 14.537 31.811 9.003 1.00 34.24 98 ALA B O 1
ATOM 2242 N N . THR B 1 101 ? 12.759 33.091 9.493 1.00 29.19 99 THR B N 1
ATOM 2243 C CA . THR B 1 101 ? 13.575 34.116 10.131 1.00 30.06 99 THR B CA 1
ATOM 2244 C C . THR B 1 101 ? 13.880 33.709 11.575 1.00 23.57 99 THR B C 1
ATOM 2245 O O . THR B 1 101 ? 13.171 32.875 12.143 1.00 25.68 99 THR B O 1
ATOM 2249 N N . PRO B 1 102 ? 14.929 34.293 12.173 1.00 29.83 100 PRO B N 1
ATOM 2250 C CA . PRO B 1 102 ? 15.151 34.068 13.605 1.00 28.03 100 PRO B CA 1
ATOM 2251 C C . PRO B 1 102 ? 13.898 34.298 14.459 1.00 26.16 100 PRO B C 1
ATOM 2252 O O . PRO B 1 102 ? 13.585 33.465 15.309 1.00 24.96 100 PRO B O 1
ATOM 2256 N N . ASP B 1 103 ? 13.193 35.404 14.241 1.00 29.34 101 ASP B N 1
ATOM 2257 C CA . ASP B 1 103 ? 12.025 35.718 15.061 1.00 29.11 101 ASP B CA 1
ATOM 2258 C C . ASP B 1 103 ? 10.904 34.695 14.854 1.00 27.66 101 ASP B C 1
ATOM 2259 O O . ASP B 1 103 ? 10.276 34.229 15.818 1.00 23.93 101 ASP B O 1
ATOM 2264 N N . ASN B 1 104 ? 10.651 34.333 13.596 1.00 23.39 102 ASN B N 1
ATOM 2265 C CA . ASN B 1 104 ? 9.580 33.387 13.315 1.00 21.06 102 ASN B CA 1
ATOM 2266 C C . ASN B 1 104 ? 9.916 31.995 13.850 1.00 28.57 102 ASN B C 1
ATOM 2267 O O . ASN B 1 104 ? 9.051 31.298 14.386 1.00 23.63 102 ASN B O 1
ATOM 2272 N N . MET B 1 105 ? 11.178 31.600 13.713 1.00 21.11 103 MET B N 1
ATOM 2273 C CA . MET B 1 105 ? 11.610 30.281 14.154 1.00 22.57 103 MET B CA 1
ATOM 2274 C C . MET B 1 105 ? 11.500 30.139 15.655 1.00 23.23 103 MET B C 1
ATOM 2275 O O . MET B 1 105 ? 11.078 29.100 16.161 1.00 25.87 103 MET B O 1
ATOM 2280 N N . GLU B 1 106 ? 11.890 31.195 16.358 1.00 22.27 104 GLU B N 1
ATOM 2281 C CA . GLU B 1 106 ? 11.889 31.185 17.812 1.00 21.70 104 GLU B CA 1
ATOM 2282 C C . GLU B 1 106 ? 10.466 30.924 18.305 1.00 33.14 104 GLU B C 1
ATOM 2283 O O . GLU B 1 106 ? 10.250 30.127 19.214 1.00 34.14 104 GLU B O 1
ATOM 2289 N N . LEU B 1 107 ? 9.493 31.574 17.678 1.00 26.25 105 LEU B N 1
ATOM 2290 C CA . LEU B 1 107 ? 8.104 31.413 18.095 1.00 18.69 105 LEU B CA 1
ATOM 2291 C C . LEU B 1 107 ? 7.516 30.079 17.632 1.00 19.99 105 LEU B C 1
ATOM 2292 O O . LEU B 1 107 ? 6.904 29.354 18.424 1.00 23.19 105 LEU B O 1
ATOM 2297 N N . MET B 1 108 ? 7.677 29.732 16.360 1.00 22.41 106 MET B N 1
ATOM 2298 C CA . MET B 1 108 ? 6.990 28.534 15.887 1.00 21.40 106 MET B CA 1
ATOM 2299 C C . MET B 1 108 ? 7.549 27.243 16.479 1.00 21.91 106 MET B C 1
ATOM 2300 O O . MET B 1 108 ? 6.793 26.297 16.733 1.00 20.90 106 MET B O 1
ATOM 2305 N N . TYR B 1 109 ? 8.853 27.187 16.724 1.00 21.22 107 TYR B N 1
ATOM 2306 C CA . TYR B 1 109 ? 9.401 25.932 17.215 1.00 21.04 107 TYR B CA 1
ATOM 2307 C C . TYR B 1 109 ? 9.126 25.766 18.706 1.00 23.03 107 TYR B C 1
ATOM 2308 O O . TYR B 1 109 ? 9.109 24.651 19.197 1.00 18.85 107 TYR B O 1
ATOM 2317 N N . GLN B 1 110 ? 8.872 26.862 19.413 1.00 16.89 108 GLN B N 1
ATOM 2318 C CA . GLN B 1 110 ? 8.423 26.742 20.812 1.00 18.41 108 GLN B CA 1
ATOM 2319 C C . GLN B 1 110 ? 6.971 26.258 20.861 1.00 21.38 108 GLN B C 1
ATOM 2320 O O . GLN B 1 110 ? 6.619 25.434 21.697 1.00 21.53 108 GLN B O 1
ATOM 2326 N N . LEU B 1 111 ? 6.136 26.754 19.945 1.00 20.89 109 LEU B N 1
ATOM 2327 C CA . LEU B 1 111 ? 4.779 26.219 19.772 1.00 19.69 109 LEU B CA 1
ATOM 2328 C C . LEU B 1 111 ? 4.834 24.717 19.538 1.00 20.11 109 LEU B C 1
ATOM 2329 O O . LEU B 1 111 ? 4.111 23.955 20.183 1.00 20.28 109 LEU B O 1
ATOM 2334 N N . TYR B 1 112 ? 5.697 24.301 18.611 1.00 16.66 110 TYR B N 1
ATOM 2335 C CA . TYR B 1 112 ? 5.790 22.883 18.221 1.00 21.68 110 TYR B CA 1
ATOM 2336 C C . TYR B 1 112 ? 6.252 22.029 19.374 1.00 16.08 110 TYR B C 1
ATOM 2337 O O . TYR B 1 112 ? 5.837 20.884 19.506 1.00 19.79 110 TYR B O 1
ATOM 2346 N N . ALA B 1 113 ? 7.163 22.577 20.173 1.00 16.17 111 ALA B N 1
ATOM 2347 C CA . ALA B 1 113 ? 7.779 21.819 21.246 1.00 18.46 111 ALA B CA 1
ATOM 2348 C C . ALA B 1 113 ? 6.742 21.451 22.291 1.00 25.55 111 ALA B C 1
ATOM 2349 O O . ALA B 1 113 ? 6.734 20.344 22.794 1.00 25.80 111 ALA B O 1
ATOM 2351 N N . LEU B 1 114 ? 5.857 22.391 22.601 1.00 22.38 112 LEU B N 1
ATOM 2352 C CA . LEU B 1 114 ? 4.933 22.194 23.702 1.00 26.79 112 LEU B CA 1
ATOM 2353 C C . LEU B 1 114 ? 3.590 21.580 23.275 1.00 29.55 112 LEU B C 1
ATOM 2354 O O . LEU B 1 114 ? 2.816 21.144 24.129 1.00 30.89 112 LEU B O 1
ATOM 2359 N N . ALA B 1 115 ? 3.325 21.505 21.970 1.00 28.11 113 ALA B N 1
ATOM 2360 C CA . ALA B 1 115 ? 2.012 21.087 21.465 1.00 27.26 113 ALA B CA 1
ATOM 2361 C C . ALA B 1 115 ? 1.598 19.640 21.792 1.00 28.22 113 ALA B C 1
ATOM 2362 O O . ALA B 1 115 ? 0.406 19.353 21.894 1.00 34.64 113 ALA B O 1
ATOM 2364 N N . SER B 1 116 ? 2.551 18.739 21.975 1.00 35.46 114 SER B N 1
ATOM 2365 C CA . SER B 1 116 ? 2.178 17.383 22.400 1.00 42.12 114 SER B CA 1
ATOM 2366 C C . SER B 1 116 ? 1.782 17.338 23.876 1.00 40.91 114 SER B C 1
ATOM 2367 O O . SER B 1 116 ? 1.144 16.383 24.326 1.00 42.99 114 SER B O 1
ATOM 2370 N N . ARG B 1 117 ? 2.172 18.357 24.634 1.00 31.41 115 ARG B N 1
ATOM 2371 C CA . ARG B 1 117 ? 1.780 18.445 26.042 1.00 28.74 115 ARG B CA 1
ATOM 2372 C C . ARG B 1 117 ? 0.510 19.253 26.225 1.00 38.19 115 ARG B C 1
ATOM 2373 O O . ARG B 1 117 ? -0.117 19.192 27.278 1.00 39.85 115 ARG B O 1
ATOM 2381 N N . LYS B 1 118 ? 0.153 20.053 25.224 1.00 27.37 116 LYS B N 1
ATOM 2382 C CA . LYS B 1 118 ? -0.954 20.988 25.382 1.00 32.69 116 LYS B CA 1
ATOM 2383 C C . LYS B 1 118 ? -1.887 20.907 24.180 1.00 29.70 116 LYS B C 1
ATOM 2384 O O . LYS B 1 118 ? -1.569 21.410 23.106 1.00 28.21 116 LYS B O 1
ATOM 2390 N N . PRO B 1 119 ? -3.036 20.246 24.356 1.00 31.76 117 PRO B N 1
ATOM 2391 C CA . PRO B 1 119 ? -3.944 19.974 23.232 1.00 30.46 117 PRO B CA 1
ATOM 2392 C C . PRO B 1 119 ? -4.388 21.235 22.491 1.00 27.78 117 PRO B C 1
ATOM 2393 O O . PRO B 1 119 ? -4.538 21.192 21.276 1.00 29.01 117 PRO B O 1
ATOM 2397 N N . LEU B 1 120 ? -4.581 22.338 23.204 1.00 26.87 118 LEU B N 1
ATOM 2398 C CA . LEU B 1 120 ? -4.960 23.596 22.561 1.00 28.07 118 LEU B CA 1
ATOM 2399 C C . LEU B 1 120 ? -3.892 24.085 21.584 1.00 29.42 118 LEU B C 1
ATOM 2400 O O . LEU B 1 120 ? -4.210 24.644 20.524 1.00 27.67 118 LEU B O 1
ATOM 2405 N N . LEU B 1 121 ? -2.626 23.881 21.936 1.00 21.78 119 LEU B N 1
ATOM 2406 C CA . LEU B 1 121 ? -1.542 24.291 21.064 1.00 20.50 119 LEU B CA 1
ATOM 2407 C C . LEU B 1 121 ? -1.441 23.356 19.853 1.00 24.04 119 LEU B C 1
ATOM 2408 O O . LEU B 1 121 ? -1.067 23.777 18.757 1.00 20.11 119 LEU B O 1
ATOM 2413 N N . LYS B 1 122 ? -1.746 22.077 20.045 1.00 23.93 120 LYS B N 1
ATOM 2414 C CA . LYS B 1 122 ? -1.765 21.176 18.898 1.00 28.10 120 LYS B CA 1
ATOM 2415 C C . LYS B 1 122 ? -2.875 21.606 17.928 1.00 22.79 120 LYS B C 1
ATOM 2416 O O . LYS B 1 122 ? -2.684 21.568 16.717 1.00 23.08 120 LYS B O 1
ATOM 2422 N N . THR B 1 123 ? -4.013 22.035 18.465 1.00 23.37 121 THR B N 1
ATOM 2423 C CA . THR B 1 123 ? -5.108 22.570 17.642 1.00 26.78 121 THR B CA 1
ATOM 2424 C C . THR B 1 123 ? -4.646 23.755 16.768 1.00 31.42 121 THR B C 1
ATOM 2425 O O . THR B 1 123 ? -5.014 23.871 15.583 1.00 22.68 121 THR B O 1
ATOM 2429 N N . VAL B 1 124 ? -3.850 24.640 17.359 1.00 24.56 122 VAL B N 1
ATOM 2430 C CA . VAL B 1 124 ? -3.258 25.739 16.616 1.00 23.64 122 VAL B CA 1
ATOM 2431 C C . VAL B 1 124 ? -2.438 25.239 15.421 1.00 21.68 122 VAL B C 1
ATOM 2432 O O . VAL B 1 124 ? -2.569 25.757 14.317 1.00 20.70 122 VAL B O 1
ATOM 2436 N N . MET B 1 125 ? -1.579 24.249 15.647 1.00 20.38 123 MET B N 1
ATOM 2437 C CA . MET B 1 125 ? -0.782 23.668 14.560 1.00 18.06 123 MET B CA 1
ATOM 2438 C C . MET B 1 125 ? -1.653 23.009 13.510 1.00 21.07 123 MET B C 1
ATOM 2439 O O . MET B 1 125 ? -1.400 23.142 12.308 1.00 20.44 123 MET B O 1
ATOM 2444 N N . GLN B 1 126 ? -2.675 22.288 13.964 1.00 17.47 124 GLN B N 1
ATOM 2445 C CA . GLN B 1 126 ? -3.583 21.596 13.056 1.00 19.96 124 GLN B CA 1
ATOM 2446 C C . GLN B 1 126 ? -4.351 22.581 12.177 1.00 26.35 124 GLN B C 1
ATOM 2447 O O . GLN B 1 126 ? -4.495 22.356 10.979 1.00 23.40 124 GLN B O 1
ATOM 2453 N N . ASN B 1 127 ? -4.833 23.675 12.770 1.00 20.38 125 ASN B N 1
ATOM 2454 C CA . ASN B 1 127 ? -5.532 24.708 12.006 1.00 22.79 125 ASN B CA 1
ATOM 2455 C C . ASN B 1 127 ? -4.609 25.346 10.968 1.00 22.48 125 ASN B C 1
ATOM 2456 O O . ASN B 1 127 ? -5.006 25.619 9.824 1.00 21.25 125 ASN B O 1
ATOM 2461 N N . TRP B 1 128 ? -3.382 25.601 11.396 1.00 21.39 126 TRP B N 1
ATOM 2462 C CA . TRP B 1 128 ? -2.353 26.233 10.577 1.00 26.99 126 TRP B CA 1
ATOM 2463 C C . TRP B 1 128 ? -2.003 25.368 9.358 1.00 23.94 126 TRP B C 1
ATOM 2464 O O . TRP B 1 128 ? -1.902 25.882 8.232 1.00 23.71 126 TRP B O 1
ATOM 2475 N N . MET B 1 129 ? -1.832 24.063 9.579 1.00 20.92 127 MET B N 1
ATOM 2476 C CA . MET B 1 129 ? -1.595 23.122 8.471 1.00 19.13 127 MET B CA 1
ATOM 2477 C C . MET B 1 129 ? -2.754 23.133 7.479 1.00 23.22 127 MET B C 1
ATOM 2478 O O . MET B 1 129 ? -2.536 23.133 6.269 1.00 23.36 127 MET B O 1
ATOM 2483 N N . GLN B 1 130 ? -3.982 23.132 7.990 1.00 20.44 128 GLN B N 1
ATOM 2484 C CA . GLN B 1 130 ? -5.143 23.082 7.109 1.00 20.79 128 GLN B CA 1
ATOM 2485 C C . GLN B 1 130 ? -5.226 24.328 6.226 1.00 21.96 128 GLN B C 1
ATOM 2486 O O . GLN B 1 130 ? -5.642 24.245 5.061 1.00 22.68 128 GLN B O 1
ATOM 2492 N N . ARG B 1 131 ? -4.841 25.485 6.763 1.00 21.79 129 ARG B N 1
ATOM 2493 C CA . ARG B 1 131 ? -4.854 26.706 5.948 1.00 22.03 129 ARG B CA 1
ATOM 2494 C C . ARG B 1 131 ? -3.810 26.628 4.835 1.00 21.18 129 ARG B C 1
ATOM 2495 O O . ARG B 1 131 ? -4.084 27.029 3.698 1.00 22.53 129 ARG B O 1
ATOM 2503 N N . SER B 1 132 ? -2.628 26.100 5.148 1.00 24.04 130 SER B N 1
ATOM 2504 C CA . SER B 1 132 ? -1.567 25.975 4.156 1.00 22.48 130 SER B CA 1
ATOM 2505 C C . SER B 1 132 ? -1.991 24.994 3.078 1.00 25.24 130 SER B C 1
ATOM 2506 O O . SER B 1 132 ? -1.796 25.232 1.888 1.00 22.05 130 SER B O 1
ATOM 2509 N N . GLN B 1 133 ? -2.587 23.891 3.511 1.00 20.52 131 GLN B N 1
ATOM 2510 C CA . GLN B 1 133 ? -3.128 22.900 2.591 1.00 19.11 131 GLN B CA 1
ATOM 2511 C C . GLN B 1 133 ? -4.144 23.507 1.628 1.00 22.98 131 GLN B C 1
ATOM 2512 O O . GLN B 1 133 ? -4.066 23.289 0.431 1.00 25.65 131 GLN B O 1
ATOM 2518 N N . GLN B 1 134 ? -5.097 24.261 2.161 1.00 23.05 132 GLN B N 1
ATOM 2519 C CA . GLN B 1 134 ? -6.134 24.872 1.343 1.00 28.41 132 GLN B CA 1
ATOM 2520 C C . GLN B 1 134 ? -5.542 25.859 0.326 1.00 24.73 132 GLN B C 1
ATOM 2521 O O . GLN B 1 134 ? -6.026 25.970 -0.810 1.00 22.81 132 GLN B O 1
ATOM 2527 N N . THR B 1 135 ? -4.506 26.587 0.724 1.00 24.21 133 THR B N 1
ATOM 2528 C CA . THR B 1 135 ? -3.795 27.443 -0.232 1.00 27.23 133 THR B CA 1
ATOM 2529 C C . THR B 1 135 ? -3.200 26.641 -1.399 1.00 29.86 133 THR B C 1
ATOM 2530 O O . THR B 1 135 ? -3.390 26.977 -2.577 1.00 28.66 133 THR B O 1
ATOM 2534 N N . LEU B 1 136 ? -2.468 25.584 -1.057 1.00 21.45 134 LEU B N 1
ATOM 2535 C CA . LEU B 1 136 ? -1.811 24.764 -2.054 1.00 25.95 134 LEU B CA 1
ATOM 2536 C C . LEU B 1 136 ? -2.808 24.015 -2.930 1.00 28.22 134 LEU B C 1
ATOM 2537 O O . LEU B 1 136 ? -2.551 23.796 -4.105 1.00 23.86 134 LEU B O 1
ATOM 2542 N N . GLU B 1 137 ? -3.946 23.633 -2.362 1.00 26.72 135 GLU B N 1
ATOM 2543 C CA . GLU B 1 137 ? -4.930 22.847 -3.109 1.00 26.32 135 GLU B CA 1
ATOM 2544 C C . GLU B 1 137 ? -5.583 23.605 -4.264 1.00 28.46 135 GLU B C 1
ATOM 2545 O O . GLU B 1 137 ? -6.346 23.021 -5.031 1.00 34.21 135 GLU B O 1
ATOM 2551 N N . GLN B 1 138 ? -5.280 24.893 -4.398 1.00 30.30 136 GLN B N 1
ATOM 2552 C CA . GLN B 1 138 ? -5.718 25.649 -5.576 1.00 30.89 136 GLN B CA 1
ATOM 2553 C C . GLN B 1 138 ? -5.023 25.092 -6.820 1.00 26.98 136 GLN B C 1
ATOM 2554 O O . GLN B 1 138 ? -5.559 25.153 -7.941 1.00 27.68 136 GLN B O 1
ATOM 2560 N N . TRP B 1 139 ? -3.825 24.545 -6.624 1.00 28.88 137 TRP B N 1
ATOM 2561 C CA . TRP B 1 139 ? -2.987 24.161 -7.759 1.00 27.08 137 TRP B CA 1
ATOM 2562 C C . TRP B 1 139 ? -2.480 22.735 -7.732 1.00 29.40 137 TRP B C 1
ATOM 2563 O O . TRP B 1 139 ? -1.910 22.263 -8.719 1.00 29.31 137 TRP B O 1
ATOM 2574 N N . PHE B 1 140 ? -2.687 22.056 -6.608 1.00 23.63 138 PHE B N 1
ATOM 2575 C CA . PHE B 1 140 ? -2.217 20.689 -6.455 1.00 28.29 138 PHE B CA 1
ATOM 2576 C C . PHE B 1 140 ? -3.288 19.796 -5.842 1.00 26.07 138 PHE B C 1
ATOM 2577 O O . PHE B 1 140 ? -4.071 20.242 -5.011 1.00 26.37 138 PHE B O 1
ATOM 2585 N N . GLU B 1 141 ? -3.303 18.530 -6.247 1.00 22.81 139 GLU B N 1
ATOM 2586 C CA . GLU B 1 141 ? -4.149 17.520 -5.617 1.00 26.07 139 GLU B CA 1
ATOM 2587 C C . GLU B 1 141 ? -3.813 17.460 -4.122 1.00 24.33 139 GLU B C 1
ATOM 2588 O O . GLU B 1 141 ? -2.682 17.756 -3.750 1.00 24.48 139 GLU B O 1
ATOM 2594 N N . PRO B 1 142 ? -4.785 17.085 -3.268 1.00 28.56 140 PRO B N 1
ATOM 2595 C CA . PRO B 1 142 ? -4.602 17.145 -1.803 1.00 28.18 140 PRO B CA 1
ATOM 2596 C C . PRO B 1 142 ? -3.396 16.371 -1.257 1.00 27.13 140 PRO B C 1
ATOM 2597 O O . PRO B 1 142 ? -2.759 16.833 -0.311 1.00 27.69 140 PRO B O 1
ATOM 2601 N N . GLY B 1 143 ? -3.091 15.204 -1.816 1.00 24.64 141 GLY B N 1
ATOM 2602 C CA . GLY B 1 143 ? -1.949 14.445 -1.333 1.00 23.87 141 GLY B CA 1
ATOM 2603 C C . GLY B 1 143 ? -0.642 15.144 -1.654 1.00 23.38 141 GLY B C 1
ATOM 2604 O O . GLY B 1 143 ? 0.242 15.261 -0.807 1.00 26.01 141 GLY B O 1
ATOM 2605 N N . THR B 1 144 ? -0.523 15.608 -2.891 1.00 22.14 142 THR B N 1
ATOM 2606 C CA . THR B 1 144 ? 0.629 16.394 -3.328 1.00 23.18 142 THR B CA 1
ATOM 2607 C C . THR B 1 144 ? 0.735 17.692 -2.525 1.00 24.53 142 THR B C 1
ATOM 2608 O O . THR B 1 144 ? 1.825 18.125 -2.137 1.00 20.69 142 THR B O 1
ATOM 2612 N N . ALA B 1 145 ? -0.404 18.320 -2.268 1.00 22.14 143 ALA B N 1
ATOM 2613 C CA . ALA B 1 145 ? -0.413 19.521 -1.439 1.00 21.58 143 ALA B CA 1
ATOM 2614 C C . ALA B 1 145 ? 0.203 19.233 -0.066 1.00 21.17 143 ALA B C 1
ATOM 2615 O O . ALA B 1 145 ? 1.033 19.992 0.420 1.00 19.93 143 ALA B O 1
ATOM 2617 N N . ARG B 1 146 ? -0.190 18.127 0.560 1.00 19.88 144 ARG B N 1
ATOM 2618 C CA . ARG B 1 146 ? 0.369 17.806 1.876 1.00 19.23 144 ARG B CA 1
ATOM 2619 C C . ARG B 1 146 ? 1.860 17.485 1.764 1.00 18.60 144 ARG B C 1
ATOM 2620 O O . ARG B 1 146 ? 2.645 17.810 2.651 1.00 19.59 144 ARG B O 1
ATOM 2628 N N . ALA B 1 147 ? 2.250 16.863 0.658 1.00 20.78 145 ALA B N 1
ATOM 2629 C CA . ALA B 1 147 ? 3.642 16.499 0.459 1.00 17.92 145 ALA B CA 1
ATOM 2630 C C . ALA B 1 147 ? 4.496 17.756 0.325 1.00 19.51 145 ALA B C 1
ATOM 2631 O O . ALA B 1 147 ? 5.548 17.866 0.948 1.00 20.21 145 ALA B O 1
ATOM 2633 N N . LEU B 1 148 ? 4.006 18.718 -0.449 1.00 20.85 146 LEU B N 1
ATOM 2634 C CA . LEU B 1 148 ? 4.678 20.006 -0.606 1.00 18.09 146 LEU B CA 1
ATOM 2635 C C . LEU B 1 148 ? 4.810 20.786 0.694 1.00 21.31 146 LEU B C 1
ATOM 2636 O O . LEU B 1 148 ? 5.868 21.350 0.971 1.00 19.04 146 LEU B O 1
ATOM 2641 N N . ASP B 1 149 ? 3.740 20.837 1.481 1.00 18.73 147 ASP B N 1
ATOM 2642 C CA . ASP B 1 149 ? 3.770 21.601 2.726 1.00 19.94 147 ASP B CA 1
ATOM 2643 C C . ASP B 1 149 ? 4.779 20.965 3.684 1.00 24.13 147 ASP B C 1
ATOM 2644 O O . ASP B 1 149 ? 5.546 21.668 4.344 1.00 20.65 147 ASP B O 1
ATOM 2649 N N . ALA B 1 150 ? 4.812 19.636 3.735 1.00 17.33 148 ALA B N 1
ATOM 2650 C CA . ALA B 1 150 ? 5.834 18.979 4.545 1.00 17.87 148 ALA B CA 1
ATOM 2651 C C . ALA B 1 150 ? 7.230 19.299 4.013 1.00 18.69 148 ALA B C 1
ATOM 2652 O O . ALA B 1 150 ? 8.163 19.500 4.791 1.00 19.87 148 ALA B O 1
ATOM 2654 N N . PHE B 1 151 ? 7.378 19.356 2.690 1.00 20.62 149 PHE B N 1
ATOM 2655 C CA . PHE B 1 151 ? 8.683 19.669 2.106 1.00 19.60 149 PHE B CA 1
ATOM 2656 C C . PHE B 1 151 ? 9.097 21.095 2.451 1.00 16.96 149 PHE B C 1
ATOM 2657 O O . PHE B 1 151 ? 10.265 21.360 2.756 1.00 20.16 149 PHE B O 1
ATOM 2665 N N . ILE B 1 152 ? 8.136 22.009 2.394 1.00 18.51 150 ILE B N 1
ATOM 2666 C CA . ILE B 1 152 ? 8.381 23.400 2.749 1.00 17.57 150 ILE B CA 1
ATOM 2667 C C . ILE B 1 152 ? 8.775 23.513 4.226 1.00 17.54 150 ILE B C 1
ATOM 2668 O O . ILE B 1 152 ? 9.753 24.183 4.575 1.00 18.95 150 ILE B O 1
ATOM 2673 N N . GLU B 1 153 ? 8.007 22.856 5.084 1.00 16.02 151 GLU B N 1
ATOM 2674 C CA . GLU B 1 153 ? 8.341 22.782 6.513 1.00 17.37 151 GLU B CA 1
ATOM 2675 C C . GLU B 1 153 ? 9.820 22.455 6.746 1.00 18.48 151 GLU B C 1
ATOM 2676 O O . GLU B 1 153 ? 10.511 23.108 7.534 1.00 18.84 151 GLU B O 1
ATOM 2682 N N . GLY B 1 154 ? 10.299 21.421 6.072 1.00 16.96 152 GLY B N 1
ATOM 2683 C CA . GLY B 1 154 ? 11.648 20.942 6.302 1.00 15.71 152 GLY B CA 1
ATOM 2684 C C . GLY B 1 154 ? 12.673 21.811 5.607 1.00 19.70 152 GLY B C 1
ATOM 2685 O O . GLY B 1 154 ? 13.706 22.158 6.178 1.00 17.21 152 GLY B O 1
ATOM 2686 N N . MET B 1 155 ? 12.401 22.167 4.360 1.00 16.17 153 MET B N 1
ATOM 2687 C CA . MET B 1 155 ? 13.423 22.823 3.561 1.00 22.41 153 MET B CA 1
ATOM 2688 C C . MET B 1 155 ? 13.622 24.284 3.955 1.00 23.02 153 MET B C 1
ATOM 2689 O O . MET B 1 155 ? 14.723 24.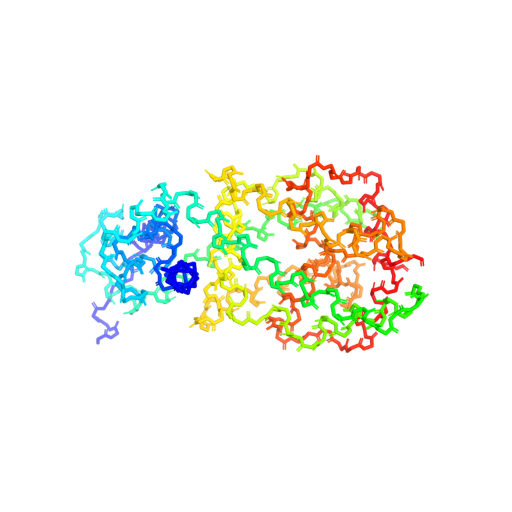791 3.833 1.00 19.75 153 MET B O 1
ATOM 2694 N N . THR B 1 156 ? 12.580 24.963 4.434 1.00 19.67 154 THR B N 1
ATOM 2695 C CA . THR B 1 156 ? 12.769 26.353 4.846 1.00 21.82 154 THR B CA 1
ATOM 2696 C C . THR B 1 156 ? 13.769 26.424 6.012 1.00 19.30 154 THR B C 1
ATOM 2697 O O . THR B 1 156 ? 14.631 27.293 6.055 1.00 23.34 154 THR B O 1
ATOM 2701 N N . LEU B 1 157 ? 13.635 25.493 6.949 1.00 21.04 155 LEU B N 1
ATOM 2702 C CA . LEU B 1 157 ? 14.547 25.369 8.081 1.00 18.09 155 LEU B CA 1
ATOM 2703 C C . LEU B 1 157 ? 15.943 24.949 7.662 1.00 21.21 155 LEU B C 1
ATOM 2704 O O . LEU B 1 157 ? 16.952 25.543 8.078 1.00 23.05 155 LEU B O 1
ATOM 2709 N N . HIS B 1 158 ? 16.013 23.897 6.852 1.00 19.04 156 HIS B N 1
ATOM 2710 C CA . HIS B 1 158 ? 17.312 23.357 6.475 1.00 18.30 156 HIS B CA 1
ATOM 2711 C C . HIS B 1 158 ? 18.072 24.362 5.636 1.00 22.71 156 HIS B C 1
ATOM 2712 O O . HIS B 1 158 ? 19.277 24.448 5.722 1.00 21.47 156 HIS B O 1
ATOM 2719 N N . PHE B 1 159 ? 17.356 25.126 4.820 1.00 19.11 157 PHE B N 1
ATOM 2720 C CA . PHE B 1 159 ? 18.014 26.094 3.959 1.00 19.69 157 PHE B CA 1
ATOM 2721 C C . PHE B 1 159 ? 18.763 27.169 4.744 1.00 25.17 157 PHE B C 1
ATOM 2722 O O . PHE B 1 159 ? 19.864 27.582 4.361 1.00 23.41 157 PHE B O 1
ATOM 2730 N N . VAL B 1 160 ? 18.172 27.643 5.830 1.00 25.75 158 VAL B N 1
ATOM 2731 C CA . VAL B 1 160 ? 18.846 28.654 6.641 1.00 31.07 158 VAL B CA 1
ATOM 2732 C C . VAL B 1 160 ? 19.769 28.030 7.696 1.00 30.03 158 VAL B C 1
ATOM 2733 O O . VAL B 1 160 ? 20.432 28.744 8.438 1.00 25.52 158 VAL B O 1
ATOM 2737 N N . THR B 1 161 ? 19.841 26.702 7.751 1.00 21.76 159 THR B N 1
ATOM 2738 C CA . THR B 1 161 ? 20.650 26.052 8.790 1.00 21.69 159 THR B CA 1
ATOM 2739 C C . THR B 1 161 ? 21.940 25.389 8.280 1.00 27.88 159 THR B C 1
ATOM 2740 O O . THR B 1 161 ? 23.014 25.567 8.868 1.00 26.58 159 THR B O 1
ATOM 2744 N N . ASP B 1 162 ? 21.810 24.612 7.205 1.00 26.87 160 ASP B N 1
ATOM 2745 C CA . ASP B 1 162 ? 22.907 23.842 6.593 1.00 29.25 160 ASP B CA 1
ATOM 2746 C C . ASP B 1 162 ? 24.157 24.692 6.389 1.00 31.33 160 ASP B C 1
ATOM 2747 O O . ASP B 1 162 ? 24.058 25.860 5.997 1.00 24.89 160 ASP B O 1
ATOM 2752 N N . ARG B 1 163 ? 25.324 24.112 6.676 1.00 30.63 161 ARG B N 1
ATOM 2753 C CA . ARG B 1 163 ? 26.592 24.772 6.385 1.00 38.38 161 ARG B CA 1
ATOM 2754 C C . ARG B 1 163 ? 26.708 25.024 4.886 1.00 36.04 161 ARG B C 1
ATOM 2755 O O . ARG B 1 163 ? 27.301 26.015 4.448 1.00 33.51 161 ARG B O 1
ATOM 2763 N N . LYS B 1 164 ? 26.142 24.116 4.097 1.00 28.95 162 LYS B N 1
ATOM 2764 C CA . LYS B 1 164 ? 26.130 24.276 2.650 1.00 38.81 162 LYS B CA 1
ATOM 2765 C C . LYS B 1 164 ? 24.770 23.870 2.106 1.00 32.27 162 LYS B C 1
ATOM 2766 O O . LYS B 1 164 ? 24.541 22.720 1.747 1.00 30.66 162 LYS B O 1
ATOM 2772 N N . PRO B 1 165 ? 23.846 24.834 2.066 1.00 34.33 163 PRO B N 1
ATOM 2773 C CA . PRO B 1 165 ? 22.470 24.555 1.650 1.00 34.59 163 PRO B CA 1
ATOM 2774 C C . PRO B 1 165 ? 22.374 24.395 0.134 1.00 30.24 163 PRO B C 1
ATOM 2775 O O . PRO B 1 165 ? 23.347 24.685 -0.569 1.00 33.15 163 PRO B O 1
ATOM 2779 N N . LEU B 1 166 ? 21.221 23.945 -0.357 1.00 28.83 164 LEU B N 1
ATOM 2780 C CA . LEU B 1 166 ? 20.993 23.784 -1.794 1.00 30.64 164 LEU B CA 1
ATOM 2781 C C . LEU B 1 166 ? 20.913 25.107 -2.541 1.00 29.22 164 LEU B C 1
ATOM 2782 O O . LEU B 1 166 ? 20.550 26.132 -1.975 1.00 33.23 164 LEU B O 1
ATOM 2787 N N . SER B 1 167 ? 21.253 25.071 -3.825 1.00 25.70 165 SER B N 1
ATOM 2788 C CA . SER B 1 167 ? 21.051 26.205 -4.712 1.00 31.76 165 SER B CA 1
ATOM 2789 C C . SER B 1 167 ? 19.568 26.357 -5.021 1.00 32.65 165 SER B C 1
ATOM 2790 O O . SER B 1 167 ? 18.783 25.439 -4.774 1.00 30.70 165 SER B O 1
ATOM 2793 N N . ARG B 1 168 ? 19.182 27.512 -5.555 1.00 32.56 166 ARG B N 1
ATOM 2794 C CA . ARG B 1 168 ? 17.784 27.752 -5.899 1.00 28.94 166 ARG B CA 1
ATOM 2795 C C . ARG B 1 168 ? 17.363 26.776 -6.997 1.00 32.14 166 ARG B C 1
ATOM 2796 O O . ARG B 1 168 ? 16.224 26.299 -7.020 1.00 31.57 166 ARG B O 1
ATOM 2804 N N . GLU B 1 169 ? 18.305 26.475 -7.884 1.00 28.58 167 GLU B N 1
ATOM 2805 C CA A GLU B 1 169 ? 18.065 25.547 -8.981 0.44 33.80 167 GLU B CA 1
ATOM 2806 C CA B GLU B 1 169 ? 18.078 25.536 -8.980 0.56 34.04 167 GLU B CA 1
ATOM 2807 C C . GLU B 1 169 ? 17.727 24.158 -8.439 1.00 26.80 167 GLU B C 1
ATOM 2808 O O . GLU B 1 169 ? 16.763 23.533 -8.884 1.00 34.95 167 GLU B O 1
ATOM 2819 N N . GLU B 1 170 ? 18.525 23.692 -7.481 1.00 32.61 168 GLU B N 1
ATOM 2820 C CA . GLU B 1 170 ? 18.310 22.398 -6.829 1.00 28.55 168 GLU B CA 1
ATOM 2821 C C . GLU B 1 170 ? 16.965 22.399 -6.115 1.00 30.52 168 GLU B C 1
ATOM 2822 O O . GLU B 1 170 ? 16.203 21.440 -6.196 1.00 26.51 168 GLU B O 1
ATOM 2828 N N . ILE B 1 171 ? 16.673 23.481 -5.405 1.00 25.36 169 ILE B N 1
ATOM 2829 C CA . ILE B 1 171 ? 15.399 23.577 -4.694 1.00 25.37 169 ILE B CA 1
ATOM 2830 C C . ILE B 1 171 ? 14.207 23.475 -5.659 1.00 27.37 169 ILE B C 1
ATOM 2831 O O . ILE B 1 171 ? 13.279 22.695 -5.428 1.00 20.82 169 ILE B O 1
ATOM 2836 N N . LEU B 1 172 ? 14.249 24.227 -6.754 1.00 26.53 170 LEU B N 1
ATOM 2837 C CA . LEU B 1 172 ? 13.163 24.189 -7.735 1.00 28.44 170 LEU B CA 1
ATOM 2838 C C . LEU B 1 172 ? 12.958 22.798 -8.333 1.00 29.16 170 LEU B C 1
ATOM 2839 O O . LEU B 1 172 ? 11.823 22.353 -8.512 1.00 29.11 170 LEU B O 1
ATOM 2844 N N . ARG B 1 173 ? 14.053 22.113 -8.650 1.00 26.33 171 ARG B N 1
ATOM 2845 C CA . ARG B 1 173 ? 13.967 20.743 -9.156 1.00 23.18 171 ARG B CA 1
ATOM 2846 C C . ARG B 1 173 ? 13.292 19.805 -8.164 1.00 23.10 171 ARG B C 1
ATOM 2847 O O . ARG B 1 173 ? 12.479 18.967 -8.541 1.00 26.25 171 ARG B O 1
ATOM 2855 N N . MET B 1 174 ? 13.645 19.925 -6.890 1.00 27.43 172 MET B N 1
ATOM 2856 C CA . MET B 1 174 ? 13.078 19.034 -5.887 1.00 23.78 172 MET B CA 1
ATOM 2857 C C . MET B 1 174 ? 11.607 19.347 -5.664 1.00 24.22 172 MET B C 1
ATOM 2858 O O . MET B 1 174 ? 10.781 18.446 -5.488 1.00 22.71 172 MET B O 1
ATOM 2863 N N . VAL B 1 175 ? 11.283 20.632 -5.638 1.00 22.87 173 VAL B N 1
ATOM 2864 C CA . VAL B 1 175 ? 9.886 21.039 -5.544 1.00 22.24 173 VAL B CA 1
ATOM 2865 C C . VAL B 1 175 ? 9.087 20.467 -6.715 1.00 26.04 173 VAL B C 1
ATOM 2866 O O . VAL B 1 175 ? 7.969 19.954 -6.534 1.00 23.14 173 VAL B O 1
ATOM 2870 N N . GLU B 1 176 ? 9.677 20.513 -7.907 1.00 27.24 174 GLU B N 1
ATOM 2871 C CA . GLU B 1 176 ? 9.014 19.982 -9.090 1.00 21.84 174 GLU B CA 1
ATOM 2872 C C . GLU B 1 176 ? 8.880 18.460 -9.017 1.00 27.12 174 GLU B C 1
ATOM 2873 O O . GLU B 1 176 ? 7.894 17.911 -9.501 1.00 27.76 174 GLU B O 1
ATOM 2879 N N . ARG B 1 177 ? 9.844 17.774 -8.402 1.00 25.60 175 ARG B N 1
ATOM 2880 C CA . ARG B 1 177 ? 9.693 16.340 -8.179 1.00 22.29 175 ARG B CA 1
ATOM 2881 C C . ARG B 1 177 ? 8.463 16.062 -7.316 1.00 21.85 175 ARG B C 1
ATOM 2882 O O . ARG B 1 177 ? 7.700 15.129 -7.592 1.00 24.25 175 ARG B O 1
ATOM 2890 N N . VAL B 1 178 ? 8.284 16.852 -6.261 1.00 21.39 176 VAL B N 1
ATOM 2891 C CA . VAL B 1 178 ? 7.216 16.571 -5.307 1.00 19.62 176 VAL B CA 1
ATOM 2892 C C . VAL B 1 178 ? 5.864 16.868 -5.979 1.00 20.26 176 VAL B C 1
ATOM 2893 O O . VAL B 1 178 ? 4.887 16.143 -5.761 1.00 28.43 176 VAL B O 1
ATOM 2897 N N . ALA B 1 179 ? 5.818 17.925 -6.788 1.00 20.03 177 ALA B N 1
ATOM 2898 C CA . ALA B 1 179 ? 4.597 18.312 -7.505 1.00 25.48 177 ALA B CA 1
ATOM 2899 C C . ALA B 1 179 ? 4.135 17.225 -8.477 1.00 28.55 177 ALA B C 1
ATOM 2900 O O . ALA B 1 179 ? 2.961 17.173 -8.853 1.00 27.64 177 ALA B O 1
ATOM 2902 N N . GLY B 1 180 ? 5.072 16.391 -8.919 1.00 34.38 178 GLY B N 1
ATOM 2903 C CA . GLY B 1 180 ? 4.745 15.224 -9.718 1.00 30.08 178 GLY B CA 1
ATOM 2904 C C . GLY B 1 180 ? 4.569 15.497 -11.202 1.00 37.98 178 GLY B C 1
ATOM 2905 O O . GLY B 1 180 ? 3.952 14.706 -11.915 1.00 40.70 178 GLY B O 1
#